Protein AF-A0A146LFE3-F1 (afdb_monomer)

Secondary structure (DSSP, 8-state):
-PPPPPGGGGTHHHHHHHTHHHHHHHHHHHHHHHHHHHHTTSS--THHHHHHHHHHHHHHHTTS---SSHHHHHSTT-EEEEEE---TTSS-EEEEEETTTEEEEEEESSSTTPPPP---EE-TTS-EE---HHHHHHHHHHHHHHHHS----HHHHHHHTSBTTB-S-S-TTSHHHHHHHHHHHHHHTSHHHHHHHHTTTSTTS--EEEEETTEEEEE-PBPTTHHHHHSTT--SHHHHHHHHHHHHHHHHHHHHHHHTT---S---GGG-EEETTEEE-

Nearest PDB structures (foldseek):
  4kqa-assembly2_B  TM=3.697E-01  e=9.939E-01  Caenorhabditis elegans
  4kqa-assembly4_D  TM=3.829E-01  e=1.186E+00  Caenorhabditis elegans
  4kqb-assembly1_A  TM=3.673E-01  e=1.416E+00  Caenorhabditis elegans
  4kqa-assembly3_C  TM=3.672E-01  e=2.553E+00  Caenorhabditis elegans
  8qmp-assembly1_A  TM=2.393E-01  e=1.335E+00  Arabidopsis thaliana

Radius of gyration: 25.11 Å; Cα contacts (8 Å, |Δi|>4): 352; chains: 1; bounding box: 80×62×58 Å

Structure (mmCIF, N/CA/C/O backbone):
data_AF-A0A146LFE3-F1
#
_entry.id   AF-A0A146LFE3-F1
#
loop_
_atom_site.group_PDB
_atom_site.id
_atom_site.type_symbol
_atom_site.label_atom_id
_atom_site.label_alt_id
_atom_site.label_comp_id
_atom_site.label_asym_id
_atom_site.label_entity_id
_atom_site.label_seq_id
_atom_site.pdbx_PDB_ins_code
_atom_site.Cartn_x
_atom_site.Cartn_y
_atom_site.Cartn_z
_atom_site.occupancy
_atom_site.B_iso_or_equiv
_atom_site.auth_seq_id
_atom_site.auth_comp_id
_atom_site.auth_asym_id
_atom_site.auth_atom_id
_atom_site.pdbx_PDB_model_num
ATOM 1 N N . MET A 1 1 ? 56.159 21.567 -12.841 1.00 35.34 1 MET A N 1
ATOM 2 C CA . MET A 1 1 ? 55.973 22.723 -13.745 1.00 35.34 1 MET A CA 1
ATOM 3 C C . MET A 1 1 ? 54.529 22.671 -14.226 1.00 35.34 1 MET A C 1
ATOM 5 O O . MET A 1 1 ? 54.116 21.641 -14.738 1.00 35.34 1 MET A O 1
ATOM 9 N N . LEU A 1 2 ? 53.740 23.682 -13.866 1.00 39.25 2 LEU A N 1
ATOM 10 C CA . LEU A 1 2 ? 52.272 23.676 -13.858 1.00 39.25 2 LEU A CA 1
ATOM 11 C C . LEU A 1 2 ? 51.670 23.643 -15.272 1.00 39.25 2 LEU A C 1
ATOM 13 O O . LEU A 1 2 ? 52.013 24.472 -16.112 1.00 39.25 2 LEU A O 1
ATOM 17 N N . LEU A 1 3 ? 50.750 22.703 -15.499 1.00 43.59 3 LEU A N 1
ATOM 18 C CA . LEU A 1 3 ? 49.914 22.609 -16.696 1.00 43.59 3 LEU A CA 1
ATOM 19 C C . LEU A 1 3 ? 48.982 23.827 -16.781 1.00 43.59 3 LEU A C 1
ATOM 21 O O . LEU A 1 3 ? 48.246 24.140 -15.845 1.00 43.59 3 LEU A O 1
ATOM 25 N N . GLY A 1 4 ? 49.072 24.536 -17.906 1.00 46.44 4 GLY A N 1
ATOM 26 C CA . GLY A 1 4 ? 48.385 25.794 -18.166 1.00 46.44 4 GLY A CA 1
ATOM 27 C C . GLY A 1 4 ? 46.870 25.637 -18.276 1.00 46.44 4 GLY A C 1
ATOM 28 O O . GLY A 1 4 ? 46.359 24.841 -19.059 1.00 46.44 4 GLY A O 1
ATOM 29 N N . VAL A 1 5 ? 46.159 26.459 -17.510 1.00 56.88 5 VAL A N 1
ATOM 30 C CA . VAL A 1 5 ? 44.715 26.676 -17.629 1.00 56.88 5 VAL A CA 1
ATOM 31 C C . VAL A 1 5 ? 44.401 27.196 -19.043 1.00 56.88 5 VAL A C 1
ATOM 33 O O . VAL A 1 5 ? 45.049 28.151 -19.486 1.00 56.88 5 VAL A O 1
ATOM 36 N N . PRO A 1 6 ? 43.426 26.616 -19.769 1.00 52.62 6 PRO A N 1
ATOM 37 C CA . PRO A 1 6 ? 43.124 27.011 -21.139 1.00 52.62 6 PRO A CA 1
ATOM 38 C C . PRO A 1 6 ? 42.689 28.482 -21.216 1.00 52.62 6 PRO A C 1
ATOM 40 O O . PRO A 1 6 ? 41.851 28.960 -20.448 1.00 52.62 6 PRO A O 1
ATOM 43 N N . PHE A 1 7 ? 43.258 29.193 -22.194 1.00 51.06 7 PHE A N 1
ATOM 44 C CA . PHE A 1 7 ? 43.144 30.637 -22.462 1.00 51.06 7 PHE A CA 1
ATOM 45 C C . PHE A 1 7 ? 41.699 31.188 -22.533 1.00 51.06 7 PHE A C 1
ATOM 47 O O . PHE A 1 7 ? 41.485 32.395 -22.421 1.00 51.06 7 PHE A O 1
ATOM 54 N N . ILE A 1 8 ? 40.703 30.313 -22.688 1.00 52.94 8 ILE A N 1
ATOM 55 C CA . ILE A 1 8 ? 39.271 30.635 -22.773 1.00 52.94 8 ILE A CA 1
ATOM 56 C C . ILE A 1 8 ? 38.722 31.143 -21.426 1.00 52.94 8 ILE A C 1
ATOM 58 O O . ILE A 1 8 ? 37.902 32.061 -21.400 1.00 52.94 8 ILE A O 1
ATOM 62 N N . LEU A 1 9 ? 39.242 30.649 -20.297 1.00 51.31 9 LEU A N 1
ATOM 63 C CA . LEU A 1 9 ? 38.789 31.045 -18.954 1.00 51.31 9 LEU A CA 1
ATOM 64 C C . LEU A 1 9 ? 39.179 32.484 -18.571 1.00 51.31 9 LEU A C 1
ATOM 66 O O . LEU A 1 9 ? 38.542 33.087 -17.711 1.00 51.31 9 LEU A O 1
ATOM 70 N N . ARG A 1 10 ? 40.183 33.078 -19.232 1.00 52.34 10 ARG A N 1
ATOM 71 C CA . ARG A 1 10 ? 40.649 34.447 -18.934 1.00 52.34 10 ARG A CA 1
ATOM 72 C C . ARG A 1 10 ? 39.803 35.562 -19.563 1.00 52.34 10 ARG A C 1
ATOM 74 O O . ARG A 1 10 ? 39.934 36.705 -19.138 1.00 52.34 10 ARG A O 1
ATOM 81 N N . ARG A 1 11 ? 38.947 35.276 -20.556 1.00 51.75 11 ARG A N 1
ATOM 82 C CA . ARG A 1 11 ? 38.137 36.298 -21.267 1.00 51.75 11 ARG A CA 1
ATOM 83 C C . ARG A 1 11 ? 36.675 36.395 -20.823 1.00 51.75 11 ARG A C 1
ATOM 85 O O . ARG A 1 11 ? 36.000 37.357 -21.185 1.00 51.75 11 ARG A O 1
ATOM 92 N N . LEU A 1 12 ? 36.200 35.459 -20.006 1.00 54.72 12 LEU A N 1
ATOM 93 C CA . LEU A 1 12 ? 34.843 35.477 -19.447 1.00 54.72 12 LEU A CA 1
ATOM 94 C C . LEU A 1 12 ? 34.514 36.732 -18.601 1.00 54.72 12 LEU A C 1
ATOM 96 O O . LEU A 1 12 ? 33.400 37.240 -18.744 1.00 54.72 12 LEU A O 1
ATOM 100 N N . PRO A 1 13 ? 35.440 37.316 -17.804 1.00 56.78 13 PRO A N 1
ATOM 101 C CA . PRO A 1 13 ? 35.108 38.473 -16.963 1.00 56.78 13 PRO A CA 1
ATOM 102 C C . PRO A 1 13 ? 34.772 39.745 -17.761 1.00 56.78 13 PRO A C 1
ATOM 104 O O . PRO A 1 13 ? 33.915 40.525 -17.355 1.00 56.78 13 PRO A O 1
ATOM 107 N N . GLY A 1 14 ? 35.416 39.953 -18.917 1.00 52.41 14 GLY A N 1
ATOM 108 C CA . GLY A 1 14 ? 35.247 41.168 -19.727 1.00 52.41 14 GLY A CA 1
ATOM 109 C C . GLY A 1 14 ? 33.971 41.185 -20.577 1.00 52.41 14 GLY A C 1
ATOM 110 O O . GLY A 1 14 ? 33.373 42.242 -20.774 1.00 52.41 14 GLY A O 1
ATOM 111 N N . LEU A 1 15 ? 33.513 40.017 -21.045 1.00 53.94 15 LEU A N 1
ATOM 112 C CA . LEU A 1 15 ? 32.268 39.888 -21.815 1.00 53.94 15 LEU A CA 1
ATOM 113 C C . LEU A 1 15 ? 31.028 39.994 -20.905 1.00 53.94 15 LEU A C 1
ATOM 115 O O . LEU A 1 15 ? 30.043 40.640 -21.266 1.00 53.94 15 LEU A O 1
ATOM 119 N N . ALA A 1 16 ? 31.114 39.428 -19.694 1.00 52.56 16 ALA A N 1
ATOM 120 C CA . ALA A 1 16 ? 30.068 39.503 -18.673 1.00 52.56 16 ALA A CA 1
ATOM 121 C C . ALA A 1 16 ? 29.824 40.935 -18.158 1.00 52.56 16 ALA A C 1
ATOM 123 O O . ALA A 1 16 ? 28.707 41.262 -17.767 1.00 52.56 16 ALA A O 1
ATOM 124 N N . TYR A 1 17 ? 30.835 41.810 -18.198 1.00 58.28 17 TYR A N 1
ATOM 125 C CA . TYR A 1 17 ? 30.702 43.212 -17.789 1.00 58.28 17 TYR A CA 1
ATOM 126 C C . TYR A 1 17 ? 29.984 44.077 -18.844 1.00 58.28 17 TYR A C 1
ATOM 128 O O . TYR A 1 17 ? 29.186 44.941 -18.490 1.00 58.28 17 TYR A O 1
ATOM 136 N N . ARG A 1 18 ? 30.205 43.816 -20.143 1.00 61.00 18 ARG A N 1
ATOM 137 C CA . ARG A 1 18 ? 29.603 44.587 -21.253 1.00 61.00 18 ARG A CA 1
ATOM 138 C C . ARG A 1 18 ? 28.166 44.168 -21.584 1.00 61.00 18 ARG A C 1
ATOM 140 O O . ARG A 1 18 ? 27.359 45.015 -21.945 1.00 61.00 18 ARG A O 1
ATOM 147 N N . HIS A 1 19 ? 27.836 42.887 -21.422 1.00 65.62 19 HIS A N 1
ATOM 148 C CA . HIS A 1 19 ? 26.491 42.333 -21.635 1.00 65.62 19 HIS A CA 1
ATOM 149 C C . HIS A 1 19 ? 25.858 41.845 -20.324 1.00 65.62 19 HIS A C 1
ATOM 151 O O . HIS A 1 19 ? 25.138 40.848 -20.300 1.00 65.62 19 HIS A O 1
ATOM 157 N N . ARG A 1 20 ? 26.128 42.546 -19.215 1.00 74.00 20 ARG A N 1
ATOM 158 C CA . ARG A 1 20 ? 25.687 42.175 -17.860 1.00 74.00 20 ARG A CA 1
ATOM 159 C C . ARG A 1 20 ? 24.182 41.915 -17.770 1.00 74.00 20 ARG A C 1
ATOM 161 O O . ARG A 1 20 ? 23.763 40.974 -17.106 1.00 74.00 20 ARG A O 1
ATOM 168 N N . THR A 1 21 ? 23.380 42.714 -18.468 1.00 74.25 21 THR A N 1
ATOM 169 C CA . THR A 1 21 ? 21.922 42.549 -18.541 1.00 74.25 21 THR A CA 1
ATOM 170 C C . THR A 1 21 ? 21.518 41.312 -19.343 1.00 74.25 21 THR A C 1
ATOM 172 O O . THR A 1 21 ? 20.658 40.564 -18.894 1.00 74.25 21 THR A O 1
ATOM 175 N N . SER A 1 22 ? 22.164 41.037 -20.480 1.00 80.00 22 SER A N 1
ATOM 176 C CA . SER A 1 22 ? 21.883 39.852 -21.305 1.00 80.00 22 SER A CA 1
ATOM 177 C C . SER A 1 22 ? 22.301 38.547 -20.622 1.00 80.00 22 SER A C 1
ATOM 179 O O . SER A 1 22 ? 21.576 37.560 -20.701 1.00 80.00 22 SER A O 1
ATOM 181 N N . VAL A 1 23 ? 23.435 38.538 -19.912 1.00 84.81 23 VAL A N 1
ATOM 182 C CA . VAL A 1 23 ? 23.881 37.374 -19.127 1.00 84.81 23 VAL A CA 1
ATOM 183 C C . VAL A 1 23 ? 22.940 37.128 -17.946 1.00 84.81 23 VAL A C 1
ATOM 185 O O . VAL A 1 23 ? 22.547 35.987 -17.714 1.00 84.81 23 VAL A O 1
ATOM 188 N N . ALA A 1 24 ? 22.514 38.186 -17.246 1.00 86.69 24 ALA A N 1
ATOM 189 C CA . ALA A 1 24 ? 21.526 38.072 -16.174 1.00 86.69 24 ALA A CA 1
ATOM 190 C C . ALA A 1 24 ? 20.167 37.564 -16.691 1.00 86.69 24 ALA A C 1
ATOM 192 O O . ALA A 1 24 ? 19.574 36.688 -16.069 1.00 86.69 24 ALA A O 1
ATOM 193 N N . ALA A 1 25 ? 19.701 38.053 -17.845 1.00 88.81 25 ALA A N 1
ATOM 194 C CA . ALA A 1 25 ? 18.454 37.605 -18.464 1.00 88.81 25 ALA A CA 1
ATOM 195 C C . ALA A 1 25 ? 18.513 36.131 -18.901 1.00 88.81 25 ALA A C 1
ATOM 197 O O . ALA A 1 25 ? 17.591 35.376 -18.610 1.00 88.81 25 ALA A O 1
ATOM 198 N N . MET A 1 26 ? 19.610 35.695 -19.531 1.00 90.38 26 MET A N 1
ATOM 199 C CA . MET A 1 26 ? 19.829 34.284 -19.886 1.00 90.38 26 MET A CA 1
ATOM 200 C C . MET A 1 26 ? 19.850 33.382 -18.651 1.00 90.38 26 MET A C 1
ATOM 202 O O . MET A 1 26 ? 19.212 32.334 -18.645 1.00 90.38 26 MET A O 1
ATOM 206 N N . PHE A 1 27 ? 20.538 33.797 -17.586 1.00 90.81 27 PHE A N 1
ATOM 207 C CA . 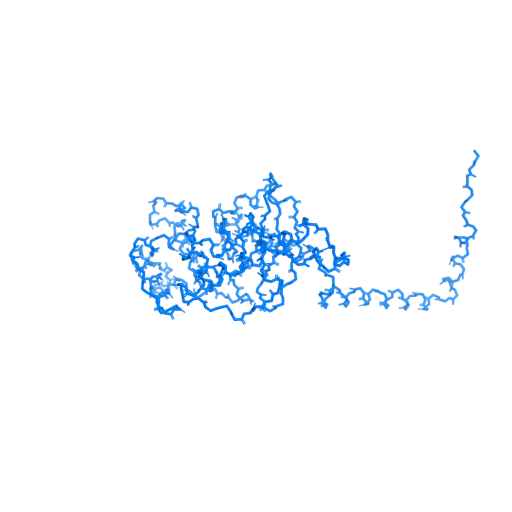PHE A 1 27 ? 20.559 33.049 -16.331 1.00 90.81 27 PHE A CA 1
ATOM 208 C C . PHE A 1 27 ? 19.161 32.945 -15.710 1.00 90.81 27 PHE A C 1
ATOM 210 O O . PHE A 1 27 ? 18.753 31.866 -15.286 1.00 90.81 27 PHE A O 1
ATOM 217 N N . PHE A 1 28 ? 18.393 34.038 -15.722 1.00 94.31 28 PHE A N 1
ATOM 218 C CA . PHE A 1 28 ? 17.018 34.044 -15.229 1.00 94.31 28 PHE A CA 1
ATOM 219 C C . PHE A 1 28 ? 16.106 33.136 -16.062 1.00 94.31 28 PHE A C 1
ATOM 221 O O . PHE A 1 28 ? 15.327 32.384 -15.491 1.00 94.31 28 PHE A O 1
ATOM 228 N N . LEU A 1 29 ? 16.238 33.136 -17.393 1.00 93.75 29 LEU A N 1
ATOM 229 C CA . LEU A 1 29 ? 15.491 32.238 -18.282 1.00 93.75 29 LEU A CA 1
ATOM 230 C C . LEU A 1 29 ? 15.844 30.764 -18.054 1.00 93.75 29 LEU A C 1
ATOM 232 O O . LEU A 1 29 ? 14.947 29.926 -18.055 1.00 93.75 29 LEU A O 1
ATOM 236 N N . ILE A 1 30 ? 17.119 30.444 -17.813 1.00 92.69 30 ILE A N 1
ATOM 237 C CA . ILE A 1 30 ? 17.545 29.082 -17.460 1.00 92.69 30 ILE A CA 1
ATOM 238 C C . ILE A 1 30 ? 16.930 28.668 -16.121 1.00 92.69 30 ILE A C 1
ATOM 240 O O . ILE A 1 30 ? 16.349 27.591 -16.036 1.00 92.69 30 ILE A O 1
ATOM 244 N N . LEU A 1 31 ? 16.995 29.522 -15.093 1.00 92.88 31 LEU A N 1
ATOM 245 C CA . LEU A 1 31 ? 16.362 29.243 -13.801 1.00 92.88 31 LEU A CA 1
ATOM 246 C C . LEU A 1 31 ? 14.848 29.073 -13.927 1.00 92.88 31 LEU A C 1
ATOM 248 O O . LEU A 1 31 ? 14.289 28.172 -13.312 1.00 92.88 31 LEU A O 1
ATOM 252 N N . LEU A 1 32 ? 14.191 29.899 -14.743 1.00 92.44 32 LEU A N 1
ATOM 253 C CA . LEU A 1 32 ? 12.755 29.813 -14.987 1.00 92.44 32 LEU A CA 1
ATOM 254 C C . LEU A 1 32 ? 12.396 28.534 -15.755 1.00 92.44 32 LEU A C 1
ATOM 256 O O . LEU A 1 32 ? 11.396 27.900 -15.439 1.00 92.44 32 LEU A O 1
ATOM 260 N N . GLY A 1 33 ? 13.233 28.120 -16.708 1.00 89.12 33 GLY A N 1
ATOM 261 C CA . GLY A 1 33 ? 13.100 26.856 -17.431 1.00 89.12 33 GLY A CA 1
ATOM 262 C C . GLY A 1 33 ? 13.300 25.639 -16.528 1.00 89.12 33 GLY A C 1
ATOM 263 O O . GLY A 1 33 ? 12.501 24.711 -16.582 1.00 89.12 33 GLY A O 1
ATOM 264 N N . VAL A 1 34 ? 14.307 25.659 -15.648 1.00 86.12 34 VAL A N 1
ATOM 265 C CA . VAL A 1 34 ? 14.533 24.608 -14.639 1.00 86.12 34 VAL A CA 1
ATOM 266 C C . VAL A 1 34 ? 13.376 24.563 -13.645 1.00 86.12 34 VAL A C 1
ATOM 268 O O . VAL A 1 34 ? 12.840 23.490 -13.388 1.00 86.12 34 VAL A O 1
ATOM 271 N N . TYR A 1 35 ? 12.941 25.716 -13.132 1.00 86.62 35 TYR A N 1
ATOM 272 C CA . TYR A 1 35 ? 11.782 25.814 -12.247 1.00 86.62 35 TYR A CA 1
ATOM 273 C C . TYR A 1 35 ? 10.530 25.256 -12.919 1.00 86.62 35 TYR A C 1
ATOM 275 O O . TYR A 1 35 ? 9.856 24.407 -12.342 1.00 86.62 35 TYR A O 1
ATOM 283 N N . PHE A 1 36 ? 10.253 25.668 -14.160 1.00 83.94 36 PHE A N 1
ATOM 284 C CA . PHE A 1 36 ? 9.119 25.155 -14.912 1.00 83.94 36 PHE A CA 1
ATOM 285 C C . PHE A 1 36 ? 9.244 23.649 -15.114 1.00 83.94 36 PHE A C 1
ATOM 287 O O . PHE A 1 36 ? 8.279 22.949 -14.851 1.00 83.94 36 PHE A O 1
ATOM 294 N N . ALA A 1 37 ? 10.411 23.122 -15.490 1.00 78.00 37 ALA A N 1
ATOM 295 C CA . ALA A 1 37 ? 10.624 21.687 -15.687 1.00 78.00 37 ALA A CA 1
ATOM 296 C C . ALA A 1 37 ? 10.463 20.859 -14.394 1.00 78.00 37 ALA A C 1
ATOM 298 O O . ALA A 1 37 ? 9.970 19.732 -14.446 1.00 78.00 37 ALA A O 1
ATOM 299 N N . VAL A 1 38 ? 10.827 21.410 -13.233 1.00 74.75 38 VAL A N 1
ATOM 300 C CA . VAL A 1 38 ? 10.591 20.775 -11.924 1.00 74.75 38 VAL A CA 1
ATOM 301 C C . VAL A 1 38 ? 9.106 20.833 -11.552 1.00 74.75 38 VAL A C 1
ATOM 303 O O . VAL A 1 38 ? 8.521 19.808 -11.221 1.00 74.75 38 VAL A O 1
ATOM 306 N N . VAL A 1 39 ? 8.464 22.001 -11.660 1.00 72.06 39 VAL A N 1
ATOM 307 C CA . VAL A 1 39 ? 7.051 22.198 -11.271 1.00 72.06 39 VAL A CA 1
ATOM 308 C C . VAL A 1 39 ? 6.078 21.484 -12.206 1.00 72.06 39 VAL A C 1
ATOM 310 O O . VAL A 1 39 ? 5.060 20.966 -11.762 1.00 72.06 39 VAL A O 1
ATOM 313 N N . SER A 1 40 ? 6.387 21.422 -13.499 1.00 66.56 40 SER A N 1
ATOM 314 C CA . SER A 1 40 ? 5.594 20.672 -14.482 1.00 66.56 40 SER A CA 1
ATOM 315 C C . SER A 1 40 ? 5.816 19.157 -14.405 1.00 66.56 40 SER A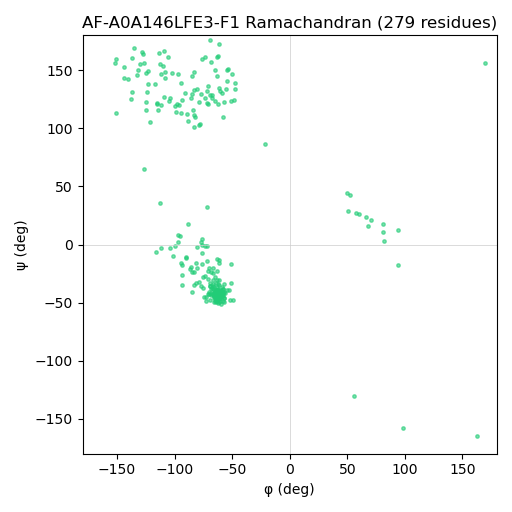 C 1
ATOM 317 O O . SER A 1 40 ? 5.187 18.415 -15.157 1.00 66.56 40 SER A O 1
ATOM 319 N N . GLY A 1 41 ? 6.683 18.682 -13.500 1.00 61.31 41 GLY A N 1
ATOM 320 C CA . GLY A 1 41 ? 6.919 17.257 -13.279 1.00 61.31 41 GLY A CA 1
ATOM 321 C C . GLY A 1 41 ? 7.673 16.565 -14.418 1.00 61.31 41 GLY A C 1
ATOM 322 O O . GLY A 1 41 ? 7.579 15.343 -14.550 1.00 61.31 41 GLY A O 1
ATOM 323 N N . TYR A 1 42 ? 8.411 17.315 -15.250 1.00 65.00 42 TYR A N 1
ATOM 324 C CA . TYR A 1 42 ? 9.332 16.726 -16.232 1.00 65.00 42 TYR A CA 1
ATOM 325 C C . TYR A 1 42 ? 10.530 16.067 -15.542 1.00 65.00 42 TYR A C 1
ATOM 327 O O . TYR A 1 42 ? 10.985 15.016 -15.988 1.00 65.00 42 TYR A O 1
ATOM 335 N N . PHE A 1 43 ? 11.014 16.645 -14.438 1.00 66.94 43 PHE A N 1
ATOM 336 C CA . PHE A 1 43 ? 12.030 16.023 -13.589 1.00 66.94 43 PHE A CA 1
ATOM 337 C C . PHE A 1 43 ? 11.382 15.359 -12.370 1.00 66.94 43 PHE A C 1
ATOM 339 O O . PHE A 1 43 ? 10.848 16.037 -11.495 1.00 66.94 43 PHE A O 1
ATOM 346 N N . CYS A 1 44 ? 11.462 14.027 -12.294 1.00 70.38 44 CYS A N 1
ATOM 347 C CA . CYS A 1 44 ? 11.084 13.269 -11.099 1.00 70.38 44 CYS A CA 1
ATOM 348 C C . CYS A 1 44 ? 12.225 13.399 -10.080 1.00 70.38 44 CYS A C 1
ATOM 350 O O . CYS A 1 44 ? 13.283 12.796 -10.254 1.00 70.38 44 CYS A O 1
ATOM 352 N N . THR A 1 45 ? 12.048 14.227 -9.051 1.00 74.62 45 THR A N 1
ATOM 353 C CA . THR A 1 45 ? 13.053 14.398 -7.988 1.00 74.62 45 THR A CA 1
ATOM 354 C C . THR A 1 45 ? 12.634 13.627 -6.742 1.00 74.62 45 THR A C 1
ATOM 356 O O . THR A 1 45 ? 11.447 13.512 -6.447 1.00 74.62 45 THR A O 1
ATOM 359 N N . SER A 1 46 ? 13.596 13.118 -5.973 1.00 79.81 46 SER A N 1
ATOM 360 C CA . SER A 1 46 ? 13.318 12.424 -4.707 1.00 79.81 46 SER A CA 1
ATOM 361 C C . SER A 1 46 ? 12.869 13.363 -3.575 1.00 79.81 46 SER A C 1
ATOM 363 O O . SER A 1 46 ? 12.535 12.897 -2.489 1.00 79.81 46 SER A O 1
ATOM 365 N N . LEU A 1 47 ? 12.796 14.679 -3.815 1.00 81.88 47 LEU A N 1
ATOM 366 C CA . LEU A 1 47 ? 12.433 15.676 -2.805 1.00 81.88 47 LEU A CA 1
ATOM 367 C C . LEU A 1 47 ? 10.991 15.517 -2.298 1.00 81.88 47 LEU A C 1
ATOM 369 O O . LEU A 1 47 ? 10.745 15.591 -1.096 1.00 81.88 47 LEU A O 1
ATOM 373 N N . GLU A 1 48 ? 10.037 15.291 -3.201 1.00 82.75 48 GLU A N 1
ATOM 374 C CA . GLU A 1 48 ? 8.635 15.062 -2.838 1.00 82.75 48 GLU A CA 1
ATOM 375 C C . GLU A 1 48 ? 8.462 13.773 -2.007 1.00 82.75 48 GLU A C 1
ATOM 377 O O . GLU A 1 48 ? 7.904 13.867 -0.908 1.00 82.75 48 GLU A O 1
ATOM 382 N N . PRO A 1 49 ? 9.012 12.609 -2.423 1.00 88.94 49 PRO A N 1
ATOM 383 C CA . PRO A 1 49 ? 9.071 11.410 -1.584 1.00 88.94 49 PRO A CA 1
ATOM 384 C C . PRO A 1 49 ? 9.625 11.663 -0.175 1.00 88.94 49 PRO A C 1
ATOM 386 O O . PRO A 1 49 ? 9.000 11.271 0.813 1.00 88.94 49 PRO A O 1
ATOM 389 N N . TRP A 1 50 ? 10.751 12.380 -0.059 1.00 90.38 50 TRP A N 1
ATOM 390 C CA . TRP A 1 50 ? 11.341 12.718 1.240 1.00 90.38 50 TRP A CA 1
ATOM 391 C C . TRP A 1 50 ? 10.419 13.586 2.098 1.00 90.38 50 TRP A C 1
ATOM 393 O O . TRP A 1 50 ? 10.329 13.366 3.304 1.00 90.38 50 TRP A O 1
ATOM 403 N N . ASN A 1 51 ? 9.698 14.543 1.513 1.00 89.62 51 ASN A N 1
ATOM 404 C CA . ASN A 1 51 ? 8.738 15.363 2.256 1.00 89.62 51 ASN A CA 1
ATOM 405 C C . ASN A 1 51 ? 7.585 14.525 2.826 1.00 89.62 51 ASN A C 1
ATOM 407 O O . ASN A 1 51 ? 7.218 14.703 3.991 1.00 89.62 51 ASN A O 1
ATOM 411 N N . HIS A 1 52 ? 7.042 13.595 2.035 1.00 90.31 52 HIS A N 1
ATOM 412 C CA . HIS A 1 52 ? 5.998 12.676 2.491 1.00 90.31 52 HIS A CA 1
ATOM 413 C C . HIS A 1 52 ? 6.496 11.764 3.619 1.00 90.31 52 HIS A C 1
ATOM 415 O O . HIS A 1 52 ? 5.831 11.662 4.653 1.00 90.31 52 HIS A O 1
ATOM 421 N N . LEU A 1 53 ? 7.686 11.175 3.463 1.00 92.69 53 LEU A N 1
ATOM 422 C CA . LEU A 1 53 ? 8.295 10.315 4.477 1.00 92.69 53 LEU A CA 1
ATOM 423 C C . LEU A 1 53 ? 8.614 11.084 5.770 1.00 92.69 53 LEU A C 1
ATOM 425 O O . LEU A 1 53 ? 8.263 10.639 6.859 1.00 92.69 53 LEU A O 1
ATOM 429 N N . ASN A 1 54 ? 9.212 12.274 5.671 1.00 93.62 54 ASN A N 1
ATOM 430 C CA . ASN A 1 54 ? 9.555 13.098 6.833 1.00 93.62 54 ASN A CA 1
ATOM 431 C C . ASN A 1 54 ? 8.317 13.541 7.617 1.00 93.62 54 ASN A C 1
ATOM 433 O O . ASN A 1 54 ? 8.340 13.548 8.852 1.00 93.62 54 ASN A O 1
ATOM 437 N N . LYS A 1 55 ? 7.233 13.892 6.914 1.00 93.06 55 LYS A N 1
ATOM 438 C CA . LYS A 1 55 ? 5.949 14.211 7.543 1.00 93.06 55 LYS A CA 1
ATOM 439 C C . LYS A 1 55 ? 5.394 12.996 8.285 1.00 93.06 55 LYS A C 1
ATOM 441 O O . LYS A 1 55 ? 5.107 13.114 9.473 1.00 93.06 55 LYS A O 1
ATOM 446 N N . LEU A 1 56 ? 5.336 11.840 7.626 1.00 93.12 56 LEU A N 1
ATOM 447 C CA . LEU A 1 56 ? 4.868 10.593 8.231 1.00 93.12 56 LEU A CA 1
ATOM 448 C C . LEU A 1 56 ? 5.680 10.221 9.481 1.00 93.12 56 LEU A C 1
ATOM 450 O O . LEU A 1 56 ? 5.124 9.930 10.534 1.00 93.12 56 LEU A O 1
ATOM 454 N N . CYS A 1 57 ? 7.007 10.309 9.409 1.00 95.19 57 CYS A N 1
ATOM 455 C CA . CYS A 1 57 ? 7.869 10.012 10.548 1.00 95.19 57 CYS A CA 1
ATOM 456 C C . CYS A 1 57 ? 7.795 11.064 11.660 1.00 95.19 57 CYS A C 1
ATOM 458 O O . CYS A 1 57 ? 8.125 10.776 12.810 1.00 95.19 57 CYS A O 1
ATOM 460 N N . SER A 1 58 ? 7.388 12.296 11.354 1.00 95.81 58 SER A N 1
ATOM 461 C CA . SER A 1 58 ? 7.054 13.300 12.369 1.00 95.81 58 SER A CA 1
ATOM 462 C C . SER A 1 58 ? 5.764 12.924 13.105 1.00 95.81 58 SER A C 1
ATOM 464 O O . SER A 1 58 ? 5.762 12.898 14.334 1.00 95.81 58 SER A O 1
ATOM 466 N N . GLU A 1 59 ? 4.711 12.553 12.370 1.00 92.88 59 GLU A N 1
ATOM 467 C CA . GLU A 1 59 ? 3.424 12.092 12.918 1.00 92.88 59 GLU A CA 1
ATOM 468 C C . GLU A 1 59 ? 3.610 10.829 13.782 1.00 92.88 59 GLU A C 1
ATOM 470 O O . GLU A 1 59 ? 3.141 10.776 14.922 1.00 92.88 59 GLU A O 1
ATOM 475 N N . PHE A 1 60 ? 4.403 9.857 13.319 1.00 93.62 60 PHE A N 1
ATOM 476 C CA . PHE A 1 60 ? 4.718 8.643 14.080 1.00 93.62 60 PHE A CA 1
ATOM 477 C C . PHE A 1 60 ? 5.455 8.950 15.390 1.00 93.62 60 PHE A C 1
ATOM 479 O O . PHE A 1 60 ? 5.067 8.468 16.455 1.00 93.62 60 PHE A O 1
ATOM 486 N N . ARG A 1 61 ? 6.477 9.819 15.356 1.00 94.81 61 ARG A N 1
ATOM 487 C CA . ARG A 1 61 ? 7.224 10.219 16.565 1.00 94.81 61 ARG A CA 1
ATOM 488 C C . ARG A 1 61 ? 6.355 10.955 17.585 1.00 94.81 61 ARG A C 1
ATOM 490 O O . ARG A 1 61 ? 6.589 10.827 18.784 1.00 94.81 61 ARG A O 1
ATOM 497 N N . LYS A 1 62 ? 5.342 11.689 17.121 1.00 94.44 62 LYS A N 1
ATOM 498 C CA . LYS A 1 62 ? 4.339 12.348 17.971 1.00 94.44 62 LYS A CA 1
ATOM 499 C C . LYS A 1 62 ? 3.230 11.408 18.454 1.00 94.44 62 LYS A C 1
ATOM 501 O O . LYS A 1 62 ? 2.380 11.847 19.220 1.00 94.44 62 LYS A O 1
ATOM 506 N N . ARG A 1 63 ? 3.242 10.132 18.042 1.00 90.00 63 ARG A N 1
ATOM 507 C CA . ARG A 1 63 ? 2.168 9.148 18.274 1.00 90.00 63 ARG A CA 1
ATOM 508 C C . ARG A 1 63 ? 0.825 9.567 17.668 1.00 90.00 63 ARG A C 1
ATOM 510 O O . ARG A 1 63 ? -0.232 9.159 18.136 1.00 90.00 63 ARG A O 1
ATOM 517 N N . GLU A 1 64 ? 0.874 10.379 16.617 1.00 88.25 64 GLU A N 1
ATOM 518 C CA . GLU A 1 64 ? -0.300 10.802 15.855 1.00 88.25 64 GLU A CA 1
ATOM 519 C C . GLU A 1 64 ? -0.667 9.781 14.778 1.00 88.25 64 GLU A C 1
ATOM 521 O O . GLU A 1 64 ? -1.831 9.716 14.406 1.00 88.25 64 GLU A O 1
ATOM 526 N N . SER A 1 65 ? 0.282 8.961 14.321 1.00 89.00 65 SER A N 1
ATOM 527 C CA . SER A 1 65 ? 0.075 7.859 13.376 1.00 89.00 65 SER A CA 1
ATOM 528 C C . SER A 1 65 ? 0.756 6.589 13.880 1.00 89.00 65 SER A C 1
ATOM 530 O O . SER A 1 65 ? 1.795 6.666 14.538 1.00 89.00 65 SER A O 1
ATOM 532 N N . ILE A 1 66 ? 0.216 5.420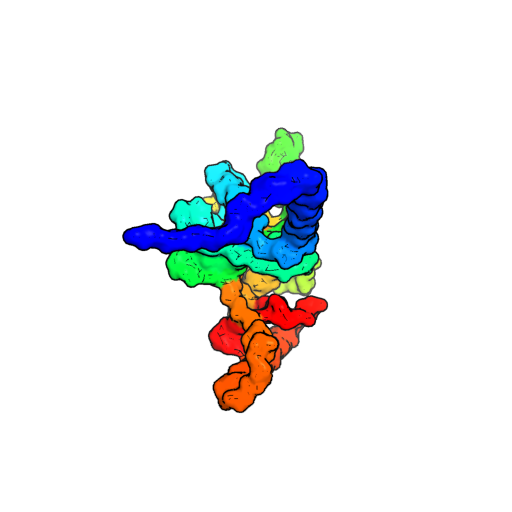 13.538 1.00 92.88 66 ILE A N 1
ATOM 533 C CA . ILE A 1 66 ? 0.823 4.121 13.856 1.00 92.88 66 ILE A CA 1
ATOM 534 C C . ILE A 1 66 ? 0.770 3.183 12.644 1.00 92.88 66 ILE A C 1
ATOM 536 O O . ILE A 1 66 ? 0.110 3.482 11.650 1.00 92.88 66 ILE A O 1
ATOM 540 N N . GLY A 1 67 ? 1.484 2.064 12.724 1.00 94.00 67 GLY A N 1
ATOM 541 C CA . GLY A 1 67 ? 1.545 1.052 11.675 1.00 94.00 67 GLY A CA 1
ATOM 542 C C . GLY A 1 67 ? 2.627 0.021 11.956 1.00 94.00 67 GLY A C 1
ATOM 543 O O . GLY A 1 67 ? 3.591 0.301 12.674 1.00 94.00 67 GLY A O 1
ATOM 544 N N . ASP A 1 68 ? 2.462 -1.162 11.384 1.00 94.06 68 ASP A N 1
ATOM 545 C CA . ASP A 1 68 ? 3.376 -2.300 11.502 1.00 94.06 68 ASP A CA 1
ATOM 546 C C . ASP A 1 68 ? 4.738 -2.055 10.828 1.00 94.06 68 ASP A C 1
ATOM 548 O O . ASP A 1 68 ? 5.746 -2.603 11.274 1.00 94.06 68 ASP A O 1
ATOM 552 N N . LEU A 1 69 ? 4.807 -1.162 9.833 1.00 94.31 69 LEU A N 1
ATOM 553 C CA . LEU A 1 69 ? 6.055 -0.806 9.145 1.00 94.31 69 LEU A CA 1
ATOM 554 C C . LEU A 1 69 ? 6.635 0.556 9.567 1.00 94.31 69 LEU A C 1
ATOM 556 O O . LEU A 1 69 ? 7.731 0.922 9.138 1.00 94.31 69 LEU A O 1
ATOM 560 N N . CYS A 1 70 ? 5.959 1.314 10.441 1.00 94.75 70 CYS A N 1
ATOM 561 C CA . CYS A 1 70 ? 6.436 2.640 10.857 1.00 94.75 70 CYS A CA 1
ATOM 562 C C . CYS A 1 70 ? 7.846 2.605 11.461 1.00 94.75 70 CYS A C 1
ATOM 564 O O . CYS A 1 70 ? 8.672 3.466 11.157 1.00 94.75 70 CYS A O 1
ATOM 566 N N . GLN A 1 71 ? 8.145 1.599 12.289 1.00 93.75 71 GLN A N 1
ATOM 567 C CA . GLN A 1 71 ? 9.455 1.472 12.927 1.00 93.75 71 GLN A CA 1
ATOM 568 C C . GLN A 1 71 ? 10.571 1.223 11.901 1.00 93.75 71 GLN A C 1
ATOM 570 O O . GLN A 1 71 ? 11.649 1.809 12.012 1.00 93.75 71 GLN A O 1
ATOM 575 N N . ALA A 1 72 ? 10.316 0.391 10.888 1.00 93.31 72 ALA A N 1
ATOM 576 C CA . ALA A 1 72 ? 11.287 0.101 9.836 1.00 93.31 72 ALA A CA 1
ATOM 577 C C . ALA A 1 72 ? 11.593 1.349 8.992 1.00 93.31 72 ALA A C 1
ATOM 579 O O . ALA A 1 72 ? 12.751 1.613 8.694 1.00 93.31 72 ALA A O 1
ATOM 580 N N . LEU A 1 73 ? 10.578 2.160 8.682 1.00 94.50 73 LEU A N 1
ATOM 581 C CA . LEU A 1 73 ? 10.727 3.377 7.874 1.00 94.50 73 LEU A CA 1
ATOM 582 C C . LEU A 1 73 ? 11.389 4.532 8.622 1.00 94.50 73 LEU A C 1
ATOM 584 O O . LEU A 1 73 ? 12.219 5.245 8.067 1.00 94.50 73 LEU A O 1
ATOM 588 N N . CYS A 1 74 ? 10.958 4.759 9.862 1.00 95.62 74 CYS A N 1
ATOM 589 C CA . CYS A 1 74 ? 11.252 5.987 10.597 1.00 95.62 74 CYS A CA 1
ATOM 590 C C . CYS A 1 74 ? 12.394 5.851 11.601 1.00 95.62 74 CYS A C 1
ATOM 592 O O . CYS A 1 74 ? 12.733 6.828 12.276 1.00 95.62 74 CYS A O 1
ATOM 594 N N . SER A 1 75 ? 12.977 4.657 11.718 1.00 94.12 75 SER A N 1
ATOM 595 C CA . SER A 1 75 ? 14.226 4.466 12.447 1.00 94.12 75 SER A CA 1
ATOM 596 C C . SER A 1 75 ? 15.389 5.141 11.718 1.00 94.12 75 SER A C 1
ATOM 598 O O . SER A 1 75 ? 15.337 5.418 10.518 1.00 94.12 75 SER A O 1
ATOM 600 N N . GLU A 1 76 ? 16.448 5.449 12.460 1.00 89.56 76 GLU A N 1
ATOM 601 C CA . GLU A 1 76 ? 17.632 6.083 11.889 1.00 89.56 76 GLU A CA 1
ATOM 602 C C . GLU A 1 76 ? 18.278 5.171 10.833 1.00 89.56 76 GLU A C 1
ATOM 604 O O . GLU A 1 76 ? 18.643 4.026 11.113 1.00 89.56 76 GLU A O 1
ATOM 609 N N . GLY A 1 77 ? 18.380 5.676 9.600 1.00 87.62 77 GLY A N 1
ATOM 610 C CA . GLY A 1 77 ? 18.847 4.893 8.454 1.00 87.62 77 GLY A CA 1
ATOM 611 C C . GLY A 1 77 ? 17.905 3.751 8.054 1.00 87.62 77 GLY A C 1
ATOM 612 O O . GLY A 1 77 ? 18.369 2.767 7.488 1.00 87.62 77 GLY A O 1
ATOM 613 N N . GLY A 1 78 ? 16.612 3.841 8.383 1.00 91.06 78 GLY A N 1
ATOM 614 C CA . GLY A 1 78 ? 15.605 2.840 8.015 1.00 91.06 78 GLY A CA 1
ATOM 615 C C . GLY A 1 78 ? 15.333 2.760 6.509 1.00 91.06 78 GLY A C 1
ATOM 616 O O . GLY A 1 78 ? 15.049 1.685 5.984 1.00 91.06 78 GLY A O 1
ATOM 617 N N . VAL A 1 79 ? 15.481 3.887 5.808 1.00 94.00 79 VAL A N 1
ATOM 618 C CA . VAL A 1 79 ? 15.373 4.002 4.348 1.00 94.00 79 VAL A CA 1
ATOM 619 C C . VAL A 1 79 ? 16.731 4.412 3.781 1.00 94.00 79 VAL A C 1
ATOM 621 O O . VAL A 1 79 ? 17.261 5.462 4.146 1.00 94.00 79 VAL A O 1
ATOM 624 N N . GLU A 1 80 ? 17.284 3.576 2.905 1.00 92.56 80 GLU A N 1
ATOM 625 C CA . GLU A 1 80 ? 18.588 3.765 2.258 1.00 92.56 80 GLU A CA 1
ATOM 626 C C . GLU A 1 80 ? 18.476 4.644 1.005 1.00 92.56 80 GLU A C 1
ATOM 628 O O . GLU A 1 80 ? 19.311 5.522 0.792 1.00 92.56 80 GLU A O 1
ATOM 633 N N . ASP A 1 81 ? 17.423 4.444 0.206 1.00 91.56 81 ASP A N 1
ATOM 634 C CA . ASP A 1 81 ? 17.163 5.213 -1.014 1.00 91.56 81 ASP A CA 1
ATOM 635 C C . ASP A 1 81 ? 15.664 5.470 -1.238 1.00 91.56 81 ASP A C 1
ATOM 637 O O . ASP A 1 81 ? 14.808 4.686 -0.816 1.00 91.56 81 ASP A O 1
ATOM 641 N N . LEU A 1 82 ? 15.353 6.573 -1.930 1.00 91.19 82 LEU A N 1
ATOM 642 C CA . LEU A 1 82 ? 14.008 6.917 -2.388 1.00 91.19 82 LEU A CA 1
ATOM 643 C C . LEU A 1 82 ? 13.994 7.165 -3.894 1.00 91.19 82 LEU A C 1
ATOM 645 O O . LEU A 1 82 ? 14.621 8.091 -4.412 1.00 91.19 82 LEU A O 1
ATOM 649 N N . THR A 1 83 ? 13.157 6.400 -4.586 1.00 87.62 83 THR A N 1
ATOM 650 C CA . THR A 1 83 ? 12.957 6.502 -6.027 1.00 87.62 83 THR A CA 1
ATOM 651 C C . THR A 1 83 ? 11.642 7.212 -6.327 1.00 87.62 83 THR A C 1
ATOM 653 O O . THR A 1 83 ? 10.572 6.804 -5.881 1.00 87.62 83 THR A O 1
ATOM 656 N N . CYS A 1 84 ? 11.687 8.266 -7.133 1.00 83.88 84 CYS A N 1
ATOM 657 C CA . CYS A 1 84 ? 10.478 8.932 -7.606 1.00 83.88 84 CYS A CA 1
ATOM 658 C C . CYS A 1 84 ? 9.783 8.069 -8.676 1.00 83.88 84 CYS A C 1
ATOM 660 O O . CYS A 1 84 ? 10.410 7.686 -9.664 1.00 83.88 84 CYS A O 1
ATOM 662 N N . ILE A 1 85 ? 8.495 7.758 -8.485 1.00 79.75 85 ILE A N 1
ATOM 663 C CA . ILE A 1 85 ? 7.688 6.991 -9.444 1.00 79.75 85 ILE A CA 1
ATOM 664 C C . ILE A 1 85 ? 6.638 7.925 -10.033 1.00 79.75 85 ILE A C 1
ATOM 666 O O . ILE A 1 85 ? 5.806 8.487 -9.324 1.00 79.75 85 ILE A O 1
ATOM 670 N N . ARG A 1 86 ? 6.667 8.101 -11.354 1.00 67.06 86 ARG A N 1
ATOM 671 C CA . ARG A 1 86 ? 5.757 9.023 -12.031 1.00 67.06 86 ARG A CA 1
ATOM 672 C C . ARG A 1 86 ? 4.413 8.343 -12.277 1.00 67.06 86 ARG A C 1
ATOM 674 O O . ARG A 1 86 ? 4.268 7.587 -13.233 1.00 67.06 86 ARG A O 1
ATOM 681 N N . HIS A 1 87 ? 3.428 8.642 -11.436 1.00 64.38 87 HIS A N 1
ATOM 682 C CA . HIS A 1 87 ? 2.076 8.107 -11.570 1.00 64.38 87 HIS A CA 1
ATOM 683 C C . HIS A 1 87 ? 1.062 9.250 -11.708 1.00 64.38 87 HIS A C 1
ATOM 685 O O . HIS A 1 87 ? 0.762 9.958 -10.750 1.00 64.38 87 HIS A O 1
ATOM 691 N N . SER A 1 88 ? 0.539 9.475 -12.916 1.00 54.22 88 SER A N 1
ATOM 692 C CA . SER A 1 88 ? -0.441 10.543 -13.148 1.00 54.22 88 SER A CA 1
ATOM 693 C C . SER A 1 88 ? -1.79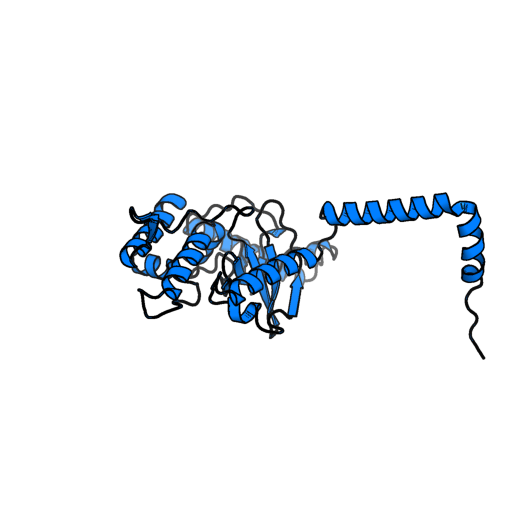7 10.197 -12.525 1.00 54.22 88 SER A C 1
ATOM 695 O O . SER A 1 88 ? -2.323 9.107 -12.733 1.00 54.22 88 SER A O 1
ATOM 697 N N . GLY A 1 89 ? -2.385 11.143 -11.787 1.00 55.91 89 GLY A N 1
ATOM 698 C CA . GLY A 1 89 ? -3.788 11.087 -11.351 1.00 55.91 89 GLY A CA 1
ATOM 699 C C . GLY A 1 89 ? -4.097 10.240 -10.109 1.00 55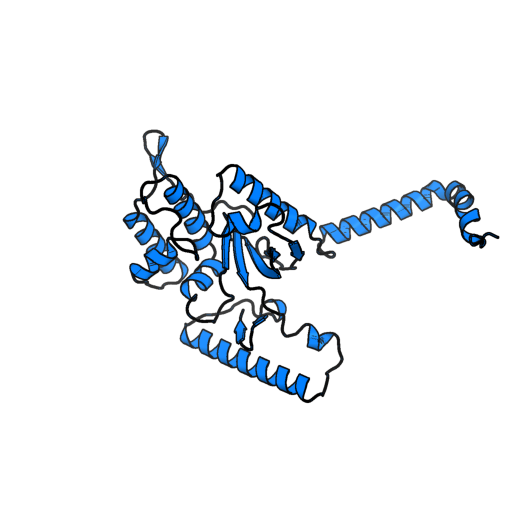.91 89 GLY A C 1
ATOM 700 O O . GLY A 1 89 ? -5.264 10.155 -9.728 1.00 55.91 89 GLY A O 1
ATOM 701 N N . LYS A 1 90 ? -3.092 9.642 -9.453 1.00 65.75 90 LYS A N 1
ATOM 702 C CA . LYS A 1 90 ? -3.242 8.945 -8.159 1.00 65.75 90 LYS A CA 1
ATOM 703 C C . LYS A 1 90 ? -2.570 9.740 -7.027 1.00 65.75 90 LYS A C 1
ATOM 705 O O . LYS A 1 90 ? -1.857 10.706 -7.284 1.00 65.75 90 LYS A O 1
ATOM 710 N N . GLY A 1 91 ? -2.853 9.375 -5.771 1.00 72.94 91 GLY A N 1
ATOM 711 C CA . GLY A 1 91 ? -2.170 9.948 -4.604 1.00 72.94 91 GLY A CA 1
ATOM 712 C C . GLY A 1 91 ? -0.656 9.671 -4.617 1.00 72.94 91 GLY A C 1
ATOM 713 O O . GLY A 1 91 ? -0.190 8.897 -5.458 1.00 72.94 91 GLY A O 1
ATOM 714 N N . PRO A 1 92 ? 0.114 10.275 -3.691 1.00 83.00 92 PRO A N 1
ATOM 715 C CA . PRO A 1 92 ? 1.567 10.119 -3.630 1.00 83.00 92 PRO A CA 1
ATOM 716 C C . PRO A 1 92 ? 1.992 8.649 -3.707 1.00 83.00 92 PRO A C 1
ATOM 718 O O . PRO A 1 92 ? 1.523 7.828 -2.916 1.00 83.00 92 PRO A O 1
ATOM 721 N N . THR A 1 93 ? 2.850 8.327 -4.677 1.00 88.31 93 THR A N 1
ATOM 722 C CA . THR A 1 93 ? 3.389 6.981 -4.903 1.00 88.31 93 THR A CA 1
ATOM 723 C C . THR A 1 93 ? 4.872 7.086 -5.225 1.00 88.31 93 THR A C 1
ATOM 725 O O . THR A 1 93 ? 5.256 7.815 -6.137 1.00 88.31 93 THR A O 1
ATOM 728 N N . PHE A 1 94 ? 5.713 6.382 -4.479 1.00 90.75 94 PHE A N 1
ATOM 729 C CA . PHE A 1 94 ? 7.161 6.425 -4.657 1.00 90.75 94 PHE A CA 1
ATOM 730 C C . PHE A 1 94 ? 7.806 5.119 -4.216 1.00 90.75 94 PHE A C 1
ATOM 732 O O . PHE A 1 94 ? 7.258 4.368 -3.419 1.00 90.75 94 PHE A O 1
ATOM 739 N N . GLY A 1 95 ? 8.978 4.833 -4.756 1.00 92.56 95 GLY A N 1
ATOM 740 C CA . GLY A 1 95 ? 9.778 3.696 -4.354 1.00 92.56 95 GLY A CA 1
ATOM 741 C C . GLY A 1 95 ? 10.642 4.030 -3.140 1.00 92.56 95 GLY A C 1
ATOM 742 O O . GLY A 1 95 ? 11.155 5.142 -3.041 1.00 92.56 95 GLY A O 1
ATOM 743 N N . ALA A 1 96 ? 10.851 3.061 -2.255 1.00 94.38 96 ALA A N 1
ATOM 744 C CA . ALA A 1 96 ? 11.896 3.113 -1.237 1.00 94.38 96 ALA A CA 1
ATOM 745 C C . ALA A 1 96 ? 12.725 1.822 -1.228 1.00 94.38 96 ALA A C 1
ATOM 747 O O . ALA A 1 96 ? 12.221 0.775 -1.643 1.00 94.38 96 ALA A O 1
ATOM 748 N N . THR A 1 97 ? 13.960 1.907 -0.750 1.00 95.19 97 THR A N 1
ATOM 749 C CA . THR A 1 97 ? 14.796 0.752 -0.404 1.00 95.19 97 THR A CA 1
ATOM 750 C C . THR A 1 97 ? 15.013 0.785 1.100 1.00 95.19 97 THR A C 1
ATOM 752 O O . THR A 1 97 ? 15.568 1.746 1.635 1.00 95.19 97 THR A O 1
ATOM 755 N N . LEU A 1 98 ? 14.499 -0.224 1.798 1.00 94.44 98 LEU A N 1
ATOM 756 C CA . LEU A 1 98 ? 14.643 -0.351 3.243 1.00 94.44 98 LEU A CA 1
ATOM 757 C C . LEU A 1 98 ? 16.046 -0.823 3.607 1.00 94.44 98 LEU A C 1
ATOM 759 O O . LEU A 1 98 ? 16.729 -1.476 2.814 1.00 94.44 98 LEU A O 1
ATOM 763 N N . ARG A 1 99 ? 16.425 -0.568 4.859 1.00 91.81 99 ARG A N 1
ATOM 764 C CA . ARG A 1 99 ? 17.653 -1.093 5.447 1.00 91.81 99 ARG A CA 1
ATOM 765 C C . ARG A 1 99 ? 17.759 -2.605 5.245 1.00 91.81 99 ARG A C 1
ATOM 767 O O . ARG A 1 99 ? 16.886 -3.351 5.685 1.00 91.81 99 ARG A O 1
ATOM 774 N N . GLY A 1 100 ? 18.852 -3.049 4.627 1.00 87.81 100 GLY A N 1
ATOM 775 C CA . GLY A 1 100 ? 19.043 -4.458 4.259 1.00 87.81 100 GLY A CA 1
ATOM 776 C C . GLY A 1 100 ? 18.622 -4.801 2.826 1.00 87.81 100 GLY A C 1
ATOM 777 O O . GLY A 1 100 ? 18.543 -5.981 2.492 1.00 87.81 100 GLY A O 1
ATOM 778 N N . GLY A 1 101 ? 18.377 -3.795 1.980 1.00 90.12 101 GLY A N 1
ATOM 779 C CA . GLY A 1 101 ? 18.217 -3.953 0.532 1.00 90.12 101 GLY A CA 1
ATOM 780 C C . GLY A 1 101 ? 16.835 -4.416 0.067 1.00 90.12 101 GLY A C 1
ATOM 781 O O . GLY A 1 101 ? 16.706 -4.911 -1.048 1.00 90.12 101 GLY A O 1
ATOM 782 N N . THR A 1 102 ? 15.799 -4.296 0.903 1.00 92.81 102 THR A N 1
ATOM 783 C CA . THR A 1 102 ? 14.429 -4.662 0.498 1.00 92.81 102 THR A CA 1
ATOM 784 C C . THR A 1 102 ? 13.769 -3.505 -0.246 1.00 92.81 102 THR A C 1
ATOM 786 O O . THR A 1 102 ? 13.520 -2.451 0.340 1.00 92.81 102 THR A O 1
ATOM 789 N N . ASP A 1 103 ? 13.449 -3.710 -1.523 1.00 93.69 103 ASP A N 1
ATOM 790 C CA . ASP A 1 103 ? 12.783 -2.710 -2.354 1.00 93.69 103 ASP A CA 1
ATOM 791 C C . ASP A 1 103 ? 11.261 -2.765 -2.207 1.00 93.69 103 ASP A C 1
ATOM 793 O O . ASP A 1 103 ? 10.619 -3.789 -2.444 1.00 93.69 103 ASP A O 1
ATOM 797 N N . ILE A 1 104 ? 10.673 -1.617 -1.885 1.00 95.19 104 ILE A N 1
ATOM 798 C CA . ILE A 1 104 ? 9.232 -1.450 -1.703 1.00 95.19 104 ILE A CA 1
ATOM 799 C C . ILE A 1 104 ? 8.692 -0.302 -2.558 1.00 95.19 104 ILE A C 1
ATOM 801 O O . ILE A 1 104 ? 9.437 0.569 -3.031 1.00 95.19 104 ILE A O 1
ATOM 805 N N . VAL A 1 105 ? 7.373 -0.284 -2.725 1.00 94.25 105 VAL A N 1
ATOM 806 C CA . VAL A 1 105 ? 6.611 0.849 -3.254 1.00 94.25 105 VAL A CA 1
ATOM 807 C C . VAL A 1 105 ? 5.700 1.368 -2.153 1.00 94.25 105 VAL A C 1
ATOM 809 O O . VAL A 1 105 ? 4.867 0.638 -1.629 1.00 94.25 105 VAL A O 1
ATOM 812 N N . VAL A 1 106 ? 5.851 2.641 -1.812 1.00 94.19 106 VAL A N 1
ATOM 813 C CA . VAL A 1 106 ? 5.026 3.357 -0.843 1.00 94.19 106 VAL A CA 1
ATOM 814 C C . VAL A 1 106 ? 3.895 4.057 -1.584 1.00 94.19 106 VAL A C 1
ATOM 816 O O . VAL A 1 106 ? 4.140 4.857 -2.489 1.00 94.19 106 VAL A O 1
ATOM 819 N N . LYS A 1 107 ? 2.654 3.774 -1.189 1.00 92.25 107 LYS A N 1
ATOM 820 C CA . LYS A 1 107 ? 1.431 4.317 -1.789 1.00 92.25 107 LYS A CA 1
ATOM 821 C C . LYS A 1 107 ? 0.597 5.018 -0.725 1.00 92.25 107 LYS A C 1
ATOM 823 O O . LYS A 1 107 ? 0.443 4.527 0.392 1.00 92.25 107 LYS A O 1
ATOM 828 N N . SER A 1 108 ? 0.032 6.172 -1.062 1.00 90.50 108 SER A N 1
ATOM 829 C CA . SER A 1 108 ? -0.911 6.866 -0.184 1.00 90.50 108 SER A CA 1
ATOM 830 C C . SER A 1 108 ? -2.332 6.331 -0.360 1.00 90.50 108 SER A C 1
ATOM 832 O O . SER A 1 108 ? -2.864 6.282 -1.472 1.00 90.50 108 SER A O 1
ATOM 834 N N . ALA A 1 109 ? -2.983 5.981 0.748 1.00 87.88 109 ALA A N 1
ATOM 835 C CA . ALA A 1 109 ? -4.394 5.619 0.761 1.00 87.88 109 ALA A CA 1
ATOM 836 C C . ALA A 1 109 ? -5.316 6.845 0.629 1.00 87.88 109 ALA A C 1
ATOM 838 O O . ALA A 1 109 ? -6.413 6.729 0.071 1.00 87.88 109 ALA A O 1
ATOM 839 N N . SER A 1 110 ? -4.869 8.023 1.087 1.00 75.19 110 SER A N 1
ATOM 840 C CA . SER A 1 110 ? -5.639 9.268 1.010 1.00 75.19 110 SER A CA 1
ATOM 841 C C . SER A 1 110 ? -5.614 9.857 -0.402 1.00 75.19 110 SER A C 1
ATOM 843 O O . SER A 1 110 ? -4.563 10.075 -1.009 1.00 75.19 110 SER A O 1
ATOM 845 N N . ARG A 1 111 ? -6.798 10.184 -0.933 1.00 61.12 111 ARG A N 1
ATOM 846 C CA . ARG A 1 111 ? -6.912 10.974 -2.165 1.00 61.12 111 ARG A CA 1
ATOM 847 C C . ARG A 1 111 ? -6.782 12.457 -1.815 1.00 61.12 111 ARG A C 1
ATOM 849 O O . ARG A 1 111 ? -7.699 13.030 -1.233 1.00 61.12 111 ARG A O 1
ATOM 856 N N . MET A 1 112 ? -5.662 13.071 -2.203 1.00 51.12 112 MET A N 1
ATOM 857 C CA . MET A 1 112 ? -5.433 14.528 -2.153 1.00 51.12 112 MET A CA 1
ATOM 858 C C . MET A 1 112 ? -5.776 15.173 -0.796 1.00 51.12 112 MET A C 1
ATOM 860 O O . MET A 1 112 ? -6.435 16.209 -0.750 1.00 51.12 112 MET A O 1
ATOM 864 N N . GLY A 1 113 ? -5.366 14.556 0.318 1.00 47.19 113 GLY A N 1
ATOM 865 C CA . GLY A 1 113 ? -5.536 15.151 1.648 1.00 47.19 113 GLY A CA 1
ATOM 866 C C . GLY A 1 113 ? -6.987 15.254 2.119 1.00 47.19 113 GLY A C 1
ATOM 867 O O . GLY A 1 113 ? -7.262 15.987 3.069 1.00 47.19 113 GLY A O 1
ATOM 868 N N . ARG A 1 114 ? -7.924 14.531 1.488 1.00 50.91 114 ARG A N 1
ATOM 869 C CA . ARG A 1 114 ? -9.243 14.330 2.088 1.00 50.91 114 ARG A CA 1
ATOM 870 C C . ARG A 1 114 ? -9.068 13.449 3.325 1.00 50.91 114 ARG A C 1
ATOM 872 O O . ARG A 1 114 ? -8.469 12.373 3.199 1.00 50.91 114 ARG A O 1
ATOM 879 N N . PRO A 1 115 ? -9.555 13.889 4.497 1.00 51.91 115 PRO A N 1
ATOM 880 C CA . PRO A 1 115 ? -9.581 13.040 5.674 1.00 51.91 115 PRO A CA 1
ATOM 881 C C . PRO A 1 115 ? -10.305 11.743 5.322 1.00 51.91 115 PRO A C 1
ATOM 883 O O . PRO A 1 115 ? -11.300 11.773 4.590 1.00 51.91 115 PRO A O 1
ATOM 886 N N . ALA A 1 116 ? -9.811 10.614 5.828 1.00 58.50 116 ALA A N 1
ATOM 887 C CA . ALA A 1 116 ? -10.651 9.427 5.919 1.00 58.50 116 ALA A CA 1
ATOM 888 C C . ALA A 1 116 ? -11.976 9.823 6.595 1.00 58.50 116 ALA A C 1
ATOM 890 O O . ALA A 1 116 ? -11.989 10.741 7.424 1.00 58.50 116 ALA A O 1
ATOM 891 N N . GLU A 1 117 ? -13.085 9.180 6.214 1.00 62.09 117 GLU A N 1
ATOM 892 C CA . GLU A 1 117 ? -14.367 9.403 6.891 1.00 62.09 117 GLU A CA 1
ATOM 893 C C . GLU A 1 117 ? -14.164 9.337 8.407 1.00 62.09 117 GLU A C 1
ATOM 895 O O . GLU A 1 117 ? -13.380 8.519 8.899 1.00 62.09 117 GLU A O 1
ATOM 900 N N . VAL A 1 118 ? -14.818 10.247 9.133 1.00 61.69 118 VAL A N 1
ATOM 901 C CA . VAL A 1 118 ? -14.616 10.396 10.575 1.00 61.69 118 VAL A CA 1
ATOM 902 C C . VAL A 1 118 ? -14.937 9.058 11.247 1.00 61.69 118 VAL A C 1
ATOM 904 O O . VAL A 1 118 ? -16.084 8.629 11.280 1.00 61.69 118 VAL A O 1
ATOM 907 N N 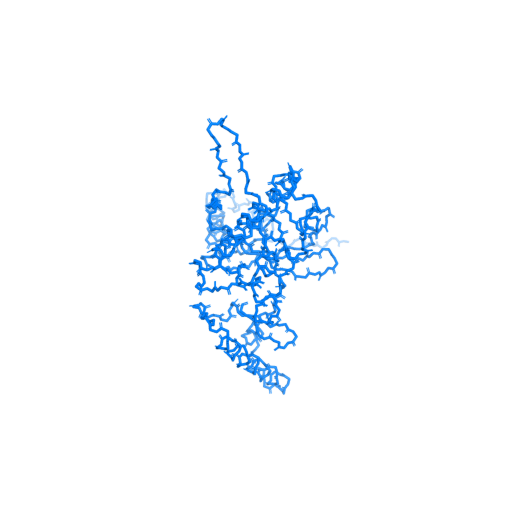. PHE A 1 119 ? -13.903 8.386 11.758 1.00 73.50 119 PHE A N 1
ATOM 908 C CA . PHE A 1 119 ? -14.004 7.061 12.384 1.00 73.50 119 PHE A CA 1
ATOM 909 C C . PHE A 1 119 ? -14.587 7.104 13.810 1.00 73.50 119 PHE A C 1
ATOM 911 O O . PHE A 1 119 ? -14.835 6.075 14.432 1.00 73.50 119 PHE A O 1
ATOM 918 N N . ARG A 1 120 ? -14.771 8.311 14.346 1.00 74.75 120 ARG A N 1
ATOM 919 C CA . ARG A 1 120 ? -15.203 8.581 15.718 1.00 74.75 120 ARG A CA 1
ATOM 920 C C . ARG A 1 120 ? -16.462 9.419 15.690 1.00 74.75 120 ARG A C 1
ATOM 922 O O . ARG A 1 120 ? -16.625 10.252 14.800 1.00 74.75 120 ARG A O 1
ATOM 929 N N . TRP A 1 121 ? -17.313 9.249 16.685 1.00 78.81 121 TRP A N 1
ATOM 930 C CA . TRP A 1 121 ? -18.388 10.199 16.942 1.00 78.81 121 TRP A CA 1
ATOM 931 C C . TRP A 1 121 ? -18.100 10.950 18.229 1.00 78.81 121 TRP A C 1
ATOM 933 O O . TRP A 1 121 ? -17.370 10.488 19.105 1.00 78.81 121 TRP A O 1
ATOM 943 N N . ILE A 1 122 ? -18.646 12.155 18.295 1.00 78.00 122 ILE A N 1
ATOM 944 C CA . ILE A 1 122 ? -18.638 12.962 19.502 1.00 78.00 122 ILE A CA 1
ATOM 945 C C . ILE A 1 122 ? -19.985 12.702 20.165 1.00 78.00 122 ILE A C 1
ATOM 947 O O . ILE A 1 122 ? -21.027 12.899 19.533 1.00 78.00 122 ILE A O 1
ATOM 951 N N . ASP A 1 123 ? -19.965 12.191 21.390 1.00 78.94 123 ASP A N 1
ATOM 952 C CA . ASP A 1 123 ? -21.186 11.977 22.156 1.00 78.94 123 ASP A CA 1
ATOM 953 C C . ASP A 1 123 ? -21.830 13.311 22.584 1.00 78.94 123 ASP A C 1
ATOM 955 O O . ASP A 1 123 ? -21.310 14.407 22.348 1.00 78.94 123 ASP A O 1
ATOM 959 N N . SER A 1 124 ? -23.002 13.234 23.215 1.00 78.00 124 SER A N 1
ATOM 960 C CA . SER A 1 124 ? -23.717 14.414 23.719 1.00 78.00 124 SER A CA 1
ATOM 961 C C . SER A 1 124 ? -22.941 15.206 24.780 1.00 78.00 124 SER A C 1
ATOM 963 O O . SER A 1 124 ? -23.299 16.348 25.059 1.00 78.00 124 SER A O 1
ATOM 965 N N . GLU A 1 125 ? -21.898 14.617 25.367 1.00 80.94 125 GLU A N 1
ATOM 966 C CA . GLU A 1 125 ? -21.031 15.220 26.382 1.00 80.94 125 GLU A CA 1
ATOM 967 C C . GLU A 1 125 ? -19.748 15.811 25.771 1.00 80.94 125 GLU A C 1
ATOM 969 O O . GLU A 1 125 ? -18.907 16.357 26.488 1.00 80.94 125 GLU A O 1
ATOM 974 N N . GLY A 1 126 ? -19.597 15.761 24.442 1.00 75.12 126 GLY A N 1
ATOM 975 C CA . GLY A 1 126 ? -18.430 16.295 23.746 1.00 75.12 126 GLY A CA 1
ATOM 976 C C . GLY A 1 126 ? -17.217 15.363 23.763 1.00 75.12 126 GLY A C 1
ATOM 977 O O . GLY A 1 126 ? -16.122 15.790 23.389 1.00 75.12 126 GLY A O 1
ATOM 978 N N . LYS A 1 127 ? -17.376 14.109 24.195 1.00 78.50 127 LYS A N 1
ATOM 979 C CA . LYS A 1 127 ? -16.295 13.130 24.288 1.00 78.50 127 LYS A CA 1
ATOM 980 C C . LYS A 1 127 ? -16.232 12.276 23.025 1.00 78.50 127 LYS A C 1
ATOM 982 O O . LYS A 1 127 ? -17.247 11.877 22.459 1.00 78.50 127 LYS A O 1
ATOM 987 N N . GLU A 1 128 ? -15.007 12.009 22.575 1.00 76.50 128 GLU A N 1
ATOM 988 C CA . GLU A 1 128 ? -14.771 11.094 21.460 1.00 76.50 128 GLU A CA 1
ATOM 989 C C . GLU A 1 128 ? -15.060 9.658 21.894 1.00 76.50 128 GLU A C 1
ATOM 991 O O . GLU A 1 128 ? -14.416 9.121 22.803 1.00 76.50 128 GLU A O 1
ATOM 996 N N . ASP A 1 129 ? -16.003 9.035 21.202 1.00 83.06 129 ASP A N 1
ATOM 997 C CA . ASP A 1 129 ? -16.365 7.642 21.386 1.00 83.06 129 ASP A CA 1
ATOM 998 C C . ASP A 1 129 ? -15.969 6.823 20.149 1.00 83.06 129 ASP A C 1
ATOM 1000 O O . ASP A 1 129 ? -15.914 7.318 19.015 1.00 83.06 129 ASP A O 1
ATOM 1004 N N . PHE A 1 130 ? -15.599 5.571 20.403 1.00 84.00 130 PHE A N 1
ATOM 1005 C CA . PHE A 1 130 ? -15.045 4.649 19.418 1.00 84.00 130 PHE A CA 1
ATOM 1006 C C . PHE A 1 130 ? -15.879 3.369 19.397 1.00 84.00 130 PHE A C 1
ATOM 1008 O O . PHE A 1 130 ? -16.351 2.933 20.448 1.00 84.00 130 PHE A O 1
ATOM 1015 N N . PRO A 1 131 ? -16.016 2.712 18.233 1.00 88.75 131 PRO A N 1
ATOM 1016 C CA . PRO A 1 131 ? -16.738 1.452 18.162 1.00 88.75 131 PRO A CA 1
ATOM 1017 C C . PRO A 1 131 ? -16.055 0.369 18.998 1.00 88.75 131 PRO A C 1
ATOM 1019 O O . PRO A 1 131 ? -14.828 0.284 19.054 1.00 88.75 131 PRO A O 1
ATOM 1022 N N . SER A 1 132 ? -16.863 -0.503 19.605 1.00 90.00 132 SER A N 1
ATOM 1023 C CA . SER A 1 132 ? -16.357 -1.764 20.152 1.00 90.00 132 SER A CA 1
ATOM 1024 C C . SER A 1 132 ? -15.780 -2.646 19.038 1.00 90.00 132 SER A C 1
ATOM 1026 O O . SER A 1 132 ? -16.110 -2.461 17.867 1.00 90.00 132 SER A O 1
ATOM 1028 N N . GLU A 1 133 ? -14.967 -3.650 19.380 1.00 90.31 133 GLU A N 1
ATOM 1029 C CA . GLU A 1 133 ? -14.411 -4.596 18.393 1.00 90.31 133 GLU A CA 1
ATOM 1030 C C . GLU A 1 133 ? -15.490 -5.218 17.500 1.00 90.31 133 GLU A C 1
ATOM 1032 O O . GLU A 1 133 ? -15.383 -5.188 16.277 1.00 90.31 133 GLU A O 1
ATOM 1037 N N . ASP A 1 134 ? -16.581 -5.707 18.091 1.00 92.44 134 ASP A N 1
ATOM 1038 C CA . ASP A 1 134 ? -17.670 -6.326 17.331 1.00 92.44 134 ASP A CA 1
ATOM 1039 C C . ASP A 1 134 ? -18.382 -5.322 16.419 1.00 92.44 134 ASP A C 1
ATOM 1041 O O . ASP A 1 134 ? -18.811 -5.661 15.314 1.00 92.44 134 ASP A O 1
ATOM 1045 N N . GLN A 1 135 ? -18.539 -4.073 16.873 1.00 92.50 135 GLN A N 1
ATOM 1046 C CA . GLN A 1 135 ? -19.079 -3.006 16.034 1.00 92.50 135 GLN A CA 1
ATOM 1047 C C . GLN A 1 135 ? -18.126 -2.700 14.881 1.00 92.50 135 GLN A C 1
ATOM 1049 O O . GLN A 1 135 ? -18.577 -2.593 13.742 1.00 92.50 135 GLN A O 1
ATOM 1054 N N . TYR A 1 136 ? -16.826 -2.616 15.149 1.00 92.44 136 TYR A N 1
ATOM 1055 C CA . TYR A 1 136 ? -15.821 -2.329 14.140 1.00 92.44 136 TYR A CA 1
ATOM 1056 C C . TYR A 1 136 ? -15.729 -3.433 13.083 1.00 92.44 136 TYR A C 1
ATOM 1058 O O . TYR A 1 136 ? -15.770 -3.137 11.892 1.00 92.44 136 TYR A O 1
ATOM 1066 N N . ILE A 1 137 ? -15.726 -4.706 13.485 1.00 94.88 137 ILE A N 1
ATOM 1067 C CA . ILE A 1 137 ? -15.754 -5.844 12.555 1.00 94.88 137 ILE A CA 1
ATOM 1068 C C . ILE A 1 137 ? -16.996 -5.770 11.653 1.00 94.88 137 ILE A C 1
ATOM 1070 O O . ILE A 1 137 ? -16.887 -5.946 10.439 1.00 94.88 137 ILE A O 1
ATOM 1074 N N . ARG A 1 138 ? -18.172 -5.426 12.201 1.00 94.75 138 ARG A N 1
ATOM 1075 C CA . ARG A 1 138 ? -19.382 -5.200 11.389 1.00 94.75 138 ARG A CA 1
ATOM 1076 C C . ARG A 1 138 ? -19.230 -4.029 10.417 1.00 94.75 138 ARG A C 1
ATOM 1078 O O . ARG A 1 138 ? -19.663 -4.144 9.274 1.00 94.75 138 ARG A O 1
ATOM 1085 N N . LEU A 1 139 ? -18.602 -2.927 10.832 1.00 93.50 139 LEU A N 1
ATOM 1086 C CA . LEU A 1 139 ? -18.308 -1.796 9.943 1.00 93.50 139 LEU A CA 1
ATOM 1087 C C . LEU A 1 139 ? -17.380 -2.209 8.795 1.00 93.50 139 LEU A C 1
ATOM 1089 O O . LEU A 1 139 ? -17.632 -1.837 7.650 1.00 93.50 139 LEU A O 1
ATOM 1093 N N . VAL A 1 140 ? -16.355 -3.020 9.072 1.00 95.12 140 VAL A N 1
ATOM 1094 C CA . VAL A 1 140 ? -15.451 -3.573 8.052 1.00 95.12 140 VAL A CA 1
ATOM 1095 C C . VAL A 1 140 ? -16.214 -4.467 7.070 1.00 95.12 140 VAL A C 1
ATOM 1097 O O . VAL A 1 140 ? -16.095 -4.268 5.862 1.00 95.12 140 VAL A O 1
ATOM 1100 N N . LYS A 1 141 ? -17.076 -5.378 7.548 1.00 96.44 141 LYS A N 1
ATOM 1101 C CA . LYS A 1 141 ? -17.947 -6.192 6.673 1.00 96.44 141 LYS A CA 1
ATOM 1102 C C . LYS A 1 141 ? -18.823 -5.323 5.779 1.00 96.44 141 LYS A C 1
ATOM 1104 O O . LYS A 1 141 ? -18.847 -5.508 4.565 1.00 96.44 141 LYS A O 1
ATOM 1109 N N . ASN A 1 142 ? -19.492 -4.336 6.372 1.00 94.56 142 ASN A N 1
ATOM 1110 C CA . ASN A 1 142 ? -20.350 -3.407 5.643 1.00 94.56 142 ASN A CA 1
ATOM 1111 C C . ASN A 1 142 ? -19.558 -2.596 4.613 1.00 94.56 142 ASN A C 1
ATOM 1113 O O . ASN A 1 142 ? -20.078 -2.305 3.537 1.00 94.56 142 ASN A O 1
ATOM 1117 N N . ARG A 1 143 ? -18.299 -2.244 4.908 1.00 93.25 143 ARG A N 1
ATOM 1118 C CA . ARG A 1 143 ? -17.418 -1.546 3.967 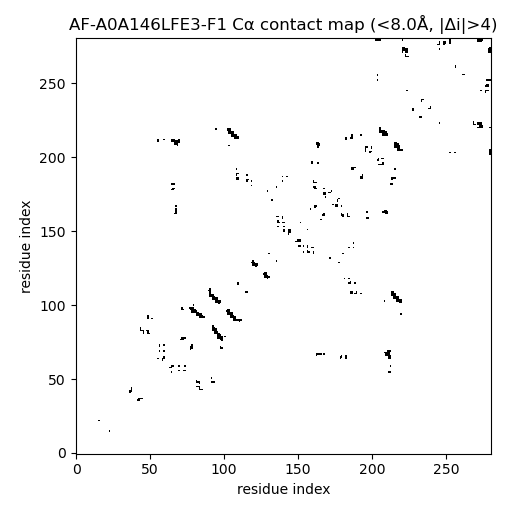1.00 93.25 143 ARG A CA 1
ATOM 1119 C C . ARG A 1 143 ? -17.134 -2.401 2.740 1.00 93.25 143 ARG A C 1
ATOM 1121 O O . ARG A 1 143 ? -17.263 -1.891 1.629 1.00 93.25 143 ARG A O 1
ATOM 1128 N N . VAL A 1 144 ? -16.788 -3.673 2.932 1.00 95.44 144 VAL A N 1
ATOM 1129 C CA . VAL A 1 144 ? -16.568 -4.619 1.828 1.00 95.44 144 VAL A CA 1
ATOM 1130 C C . VAL A 1 144 ? -17.841 -4.785 1.007 1.00 95.44 144 VAL A C 1
ATOM 1132 O O . VAL A 1 144 ? -17.818 -4.573 -0.203 1.00 95.44 144 VAL A O 1
ATOM 1135 N N . GLN A 1 145 ? -18.973 -5.021 1.670 1.00 95.12 145 GLN A N 1
ATOM 1136 C CA . GLN A 1 145 ? -20.259 -5.190 1.001 1.00 95.12 145 GLN A CA 1
ATOM 1137 C C . GLN A 1 145 ? -20.680 -3.949 0.211 1.00 95.12 145 GLN A C 1
ATOM 1139 O O . GLN A 1 145 ? -21.064 -4.050 -0.946 1.00 95.12 145 GLN A O 1
ATOM 1144 N N . THR A 1 146 ? -20.558 -2.756 0.787 1.00 92.50 146 THR A N 1
ATOM 1145 C CA . THR A 1 146 ? -20.993 -1.517 0.122 1.00 92.50 146 THR A CA 1
ATOM 1146 C C . THR A 1 146 ? -20.079 -1.131 -1.041 1.00 92.50 146 THR A C 1
ATOM 1148 O O . THR A 1 146 ? -20.521 -0.476 -1.983 1.00 92.50 146 THR A O 1
ATOM 1151 N N . ARG A 1 147 ? -18.786 -1.480 -0.981 1.00 91.06 147 ARG A N 1
ATOM 1152 C CA . ARG A 1 147 ? -17.803 -1.066 -1.997 1.00 91.06 147 ARG A CA 1
ATOM 1153 C C . ARG A 1 147 ? -17.598 -2.078 -3.107 1.00 91.06 147 ARG A C 1
ATOM 1155 O O . ARG A 1 147 ? -17.341 -1.646 -4.224 1.00 91.06 147 ARG A O 1
ATOM 1162 N N . LEU A 1 148 ? -17.667 -3.367 -2.791 1.00 90.81 148 LEU A N 1
ATOM 1163 C CA . LEU A 1 148 ? -17.375 -4.460 -3.719 1.00 90.81 148 LEU A CA 1
ATOM 1164 C C . LEU A 1 148 ? -18.600 -5.334 -4.005 1.00 90.81 148 LEU A C 1
ATOM 1166 O O . LEU A 1 148 ? -18.528 -6.201 -4.860 1.00 90.81 148 LEU A O 1
ATOM 1170 N N . ASN A 1 149 ? -19.724 -5.119 -3.308 1.00 91.81 149 ASN A N 1
ATOM 1171 C CA . ASN A 1 149 ? -20.900 -5.993 -3.377 1.00 91.81 149 ASN A CA 1
ATOM 1172 C C . ASN A 1 149 ? -20.595 -7.456 -2.993 1.00 91.81 149 ASN A C 1
ATOM 1174 O O . ASN A 1 149 ? -21.275 -8.381 -3.430 1.00 91.81 149 ASN A O 1
ATOM 1178 N N . TRP A 1 150 ? -19.574 -7.665 -2.156 1.00 90.50 150 TRP A N 1
ATOM 1179 C CA . TRP A 1 150 ? -19.152 -8.977 -1.667 1.00 90.50 150 TRP A CA 1
ATOM 1180 C C . TRP A 1 150 ? -19.496 -9.169 -0.195 1.00 90.50 150 TRP A C 1
ATOM 1182 O O . TRP A 1 150 ? -19.470 -8.230 0.604 1.00 90.50 150 TRP A O 1
ATOM 1192 N N . THR A 1 151 ? -19.776 -10.409 0.187 1.00 93.00 151 THR A N 1
ATOM 1193 C CA . THR A 1 151 ? -19.988 -10.797 1.582 1.00 93.00 151 THR A CA 1
ATOM 1194 C C . THR A 1 151 ? -18.818 -11.635 2.063 1.00 93.00 151 THR A C 1
ATOM 1196 O O . THR A 1 151 ? -18.499 -12.645 1.445 1.00 93.00 151 THR A O 1
ATOM 1199 N N . ILE A 1 152 ? -18.219 -11.236 3.181 1.00 94.94 152 ILE A N 1
ATOM 1200 C CA . ILE A 1 152 ? -17.086 -11.935 3.796 1.00 94.94 152 ILE A CA 1
ATOM 1201 C C . ILE A 1 152 ? -17.480 -12.549 5.140 1.00 94.94 152 ILE A C 1
ATOM 1203 O O . ILE A 1 152 ? -18.403 -12.077 5.816 1.00 94.94 152 ILE A O 1
ATOM 1207 N N . GLU A 1 153 ? -16.757 -13.588 5.543 1.00 95.44 153 GLU A N 1
ATOM 1208 C CA . GLU A 1 153 ? -16.917 -14.221 6.851 1.00 95.44 153 GLU A CA 1
ATOM 1209 C C . GLU A 1 153 ? -16.347 -13.354 7.984 1.00 95.44 153 GLU A C 1
ATOM 1211 O O . GLU A 1 153 ? -15.511 -12.471 7.773 1.00 95.44 153 GLU A O 1
ATOM 1216 N N . ASP A 1 154 ? -16.765 -13.628 9.223 1.00 93.62 154 ASP A N 1
ATOM 1217 C CA . ASP A 1 154 ? -16.296 -12.881 10.399 1.00 93.62 154 ASP A CA 1
ATOM 1218 C C . ASP A 1 154 ? -14.785 -13.029 10.621 1.00 93.62 154 ASP A C 1
ATOM 1220 O O . ASP A 1 154 ? -14.126 -12.077 11.039 1.00 93.62 154 ASP A O 1
ATOM 1224 N N . GLN A 1 155 ? -14.212 -14.192 10.296 1.00 93.62 155 GLN A N 1
ATOM 1225 C CA . GLN A 1 155 ? -12.769 -14.416 10.395 1.00 93.62 155 GLN A CA 1
ATOM 1226 C C . GLN A 1 155 ? -11.988 -13.516 9.428 1.00 93.62 155 GLN A C 1
ATOM 1228 O O . GLN A 1 155 ? -10.955 -12.954 9.797 1.00 93.62 155 GLN A O 1
ATOM 1233 N N . GLU A 1 156 ? -12.482 -13.354 8.202 1.00 94.44 156 GLU A N 1
ATOM 1234 C CA . GLU A 1 156 ? -11.861 -12.473 7.219 1.00 94.44 156 GLU A CA 1
ATOM 1235 C C . GLU A 1 156 ? -12.040 -11.003 7.592 1.00 94.44 156 GLU A C 1
ATOM 1237 O O . GLU A 1 156 ? -11.074 -10.243 7.564 1.00 94.44 156 GLU A O 1
ATOM 1242 N N . ALA A 1 157 ? -13.231 -10.611 8.042 1.00 95.44 157 ALA A N 1
ATOM 1243 C CA . ALA A 1 157 ? -13.471 -9.259 8.531 1.00 95.44 157 ALA A CA 1
ATOM 1244 C C . ALA A 1 157 ? -12.568 -8.905 9.718 1.00 95.44 157 ALA A C 1
ATOM 1246 O O . ALA A 1 157 ? -12.021 -7.804 9.776 1.00 95.44 157 ALA A O 1
ATOM 1247 N N . LYS A 1 158 ? -12.348 -9.858 10.631 1.00 94.56 158 LYS A N 1
ATOM 1248 C CA . LYS A 1 158 ? -11.397 -9.707 11.733 1.00 94.56 158 LYS A CA 1
ATOM 1249 C C . LYS A 1 158 ? -9.974 -9.508 11.216 1.00 94.56 158 LYS A C 1
ATOM 1251 O O . LYS A 1 158 ? -9.296 -8.606 11.694 1.00 94.56 158 LYS A O 1
ATOM 1256 N N . ARG A 1 159 ? -9.529 -10.270 10.212 1.00 94.56 159 ARG A N 1
ATOM 1257 C CA . ARG A 1 159 ? -8.216 -10.061 9.571 1.00 94.56 159 ARG A CA 1
ATOM 1258 C C . ARG A 1 159 ? -8.096 -8.664 8.951 1.00 94.56 159 ARG A C 1
ATOM 1260 O O . ARG A 1 159 ? -7.096 -7.997 9.174 1.00 94.56 159 ARG A O 1
ATOM 1267 N N . LEU A 1 160 ? -9.113 -8.213 8.215 1.00 95.25 160 LEU A N 1
ATOM 1268 C CA . LEU A 1 160 ? -9.146 -6.882 7.591 1.00 95.25 160 LEU A CA 1
ATOM 1269 C C . LEU A 1 160 ? -9.213 -5.735 8.608 1.00 95.25 160 LEU A C 1
ATOM 1271 O O . LEU A 1 160 ? -8.880 -4.605 8.269 1.00 95.25 160 LEU A O 1
ATOM 1275 N N . SER A 1 161 ? -9.640 -6.012 9.843 1.00 94.25 161 SER A N 1
ATOM 1276 C CA . SER A 1 161 ? -9.710 -5.036 10.939 1.00 94.25 161 SER A CA 1
ATOM 1277 C C . SER A 1 161 ? -8.348 -4.728 11.593 1.00 94.25 161 SER A C 1
ATOM 1279 O O . SER A 1 161 ? -8.277 -3.955 12.556 1.00 94.25 161 SER A O 1
ATOM 1281 N N . HIS A 1 162 ? -7.276 -5.331 11.076 1.00 94.62 162 HIS A N 1
ATOM 1282 C CA . HIS A 1 162 ? -5.904 -5.191 11.553 1.00 94.62 162 HIS A CA 1
ATOM 1283 C C . HIS A 1 162 ? -4.950 -4.822 10.415 1.00 94.62 162 HIS A C 1
ATOM 1285 O O . HIS A 1 162 ? -5.285 -4.938 9.232 1.00 94.62 162 HIS A O 1
ATOM 1291 N N . PHE A 1 163 ? -3.747 -4.380 10.781 1.00 94.38 163 PHE A N 1
ATOM 1292 C CA . PHE A 1 163 ? -2.665 -4.224 9.813 1.00 94.38 163 PHE A CA 1
ATOM 1293 C C . PHE A 1 163 ? -2.265 -5.580 9.200 1.00 94.38 163 PHE A C 1
ATOM 1295 O O . PHE A 1 163 ? -2.556 -6.630 9.783 1.00 94.38 163 PHE A O 1
ATOM 1302 N N . PRO A 1 164 ? -1.576 -5.591 8.046 1.00 89.88 164 PRO A N 1
ATOM 1303 C CA . PRO A 1 164 ? -1.118 -6.823 7.398 1.00 89.88 164 PRO A CA 1
ATOM 1304 C C . PRO A 1 164 ? -0.272 -7.717 8.313 1.00 89.88 164 PRO A C 1
ATOM 1306 O O . PRO A 1 164 ? -0.460 -8.933 8.327 1.00 89.88 164 PRO A O 1
ATOM 1309 N N . GLY A 1 165 ? 0.591 -7.116 9.137 1.00 87.06 165 GLY A N 1
ATOM 1310 C CA . GLY A 1 165 ? 1.396 -7.799 10.151 1.00 87.06 165 GLY A CA 1
ATOM 1311 C C . GLY A 1 165 ? 0.624 -8.274 11.391 1.00 87.06 165 GLY A C 1
ATOM 1312 O O . GLY A 1 165 ? 1.215 -8.896 12.272 1.00 87.06 165 GLY A O 1
ATOM 1313 N N . GLY A 1 166 ? -0.683 -8.010 11.475 1.00 87.69 166 GLY A N 1
ATOM 1314 C CA . GLY A 1 166 ? -1.558 -8.430 12.567 1.00 87.69 166 GLY A CA 1
ATOM 1315 C C . GLY A 1 166 ? -1.818 -7.350 13.621 1.00 87.69 166 GLY A C 1
ATOM 1316 O O . GLY A 1 166 ? -1.732 -6.152 13.361 1.00 87.69 166 GLY A O 1
ATOM 1317 N N . GLN A 1 167 ? -2.203 -7.800 14.818 1.00 81.31 167 GLN A N 1
ATOM 1318 C CA . GLN A 1 167 ? -2.654 -6.942 15.917 1.00 81.31 167 GLN A CA 1
ATOM 1319 C C . GLN A 1 167 ? -1.517 -6.137 16.543 1.00 81.31 167 GLN A C 1
ATOM 1321 O O . GLN A 1 167 ? -0.472 -6.690 16.884 1.00 81.31 167 GLN A O 1
ATOM 1326 N N . THR A 1 168 ? -1.768 -4.850 16.801 1.00 80.62 168 THR A N 1
ATOM 1327 C CA . THR A 1 168 ? -0.805 -3.990 17.515 1.00 80.62 168 THR A CA 1
ATOM 1328 C C . THR A 1 168 ? -0.881 -4.114 19.036 1.00 80.62 168 THR A C 1
ATOM 1330 O O . THR A 1 168 ? 0.095 -3.825 19.728 1.00 80.62 168 THR A O 1
ATOM 1333 N N . SER A 1 169 ? -2.028 -4.543 19.568 1.00 79.06 169 SER A N 1
ATOM 1334 C CA . SER A 1 169 ? -2.288 -4.687 21.001 1.00 79.06 169 SER A CA 1
ATOM 1335 C C . SER A 1 169 ? -3.168 -5.903 21.268 1.00 79.06 169 SER A C 1
ATOM 1337 O O . SER A 1 169 ? -4.093 -6.179 20.507 1.00 79.06 169 SER A O 1
ATOM 1339 N N . GLN A 1 170 ? -2.906 -6.602 22.375 1.00 79.00 170 GLN A N 1
ATOM 1340 C CA . GLN A 1 170 ? -3.794 -7.656 22.885 1.00 79.00 170 GLN A CA 1
ATOM 1341 C C . GLN A 1 170 ? -4.982 -7.078 23.670 1.00 79.00 170 GLN A C 1
ATOM 1343 O O . GLN A 1 170 ? -5.996 -7.750 23.838 1.00 79.00 170 GLN A O 1
ATOM 1348 N N . ASP A 1 171 ? -4.861 -5.836 24.149 1.00 82.94 171 ASP A N 1
ATOM 1349 C CA . ASP A 1 171 ? -5.932 -5.134 24.847 1.00 82.94 171 ASP A CA 1
ATOM 1350 C C . ASP A 1 171 ? -6.819 -4.390 23.842 1.00 82.94 171 ASP A C 1
ATOM 1352 O O . ASP A 1 171 ? -6.453 -3.337 23.304 1.00 82.94 171 ASP A O 1
ATOM 1356 N N . THR A 1 172 ? -8.014 -4.938 23.631 1.00 77.81 172 THR A N 1
ATOM 1357 C CA . THR A 1 172 ? -9.038 -4.419 22.718 1.00 77.81 172 THR A CA 1
ATOM 1358 C C . THR A 1 172 ? -9.561 -3.036 23.114 1.00 77.81 172 THR A C 1
ATOM 1360 O O . THR A 1 172 ? -10.089 -2.315 22.273 1.00 77.81 172 THR A O 1
ATOM 1363 N N . GLY A 1 173 ? -9.438 -2.646 24.388 1.00 75.38 173 GLY A N 1
ATOM 1364 C CA . GLY A 1 173 ? -9.886 -1.344 24.889 1.00 75.38 173 GLY A CA 1
ATOM 1365 C C . GLY A 1 173 ? -8.824 -0.245 24.828 1.00 75.38 173 GLY A C 1
ATOM 1366 O O . GLY A 1 173 ? -9.159 0.926 25.030 1.00 75.38 173 GLY A O 1
ATOM 1367 N N . SER A 1 174 ? -7.570 -0.610 24.551 1.00 86.50 174 SER A N 1
ATOM 1368 C CA . SER A 1 174 ? -6.421 0.292 24.633 1.00 86.50 174 SER A CA 1
ATOM 1369 C C . SER A 1 174 ? -6.470 1.440 23.619 1.00 86.50 174 SER A C 1
ATOM 1371 O O . SER A 1 174 ? -6.952 1.294 22.493 1.00 86.50 174 SER A O 1
ATOM 1373 N N . ASP A 1 175 ? -5.876 2.580 23.982 1.00 86.38 175 ASP A N 1
ATOM 1374 C CA . ASP A 1 175 ? -5.708 3.718 23.068 1.00 86.38 175 ASP A CA 1
ATOM 1375 C C . ASP A 1 175 ? -4.937 3.327 21.799 1.00 86.38 175 ASP A C 1
ATOM 1377 O O . ASP A 1 175 ? -5.241 3.807 20.708 1.00 86.38 175 ASP A O 1
ATOM 1381 N N . LEU A 1 176 ? -3.978 2.401 21.920 1.00 87.94 176 LEU A N 1
ATOM 1382 C CA . LEU A 1 176 ? -3.225 1.876 20.783 1.00 87.94 176 LEU A CA 1
ATOM 1383 C C . LEU A 1 176 ? -4.140 1.146 19.794 1.00 87.94 176 LEU A C 1
ATOM 1385 O O . LEU A 1 176 ? -4.061 1.393 18.591 1.00 87.94 176 LEU A O 1
ATOM 1389 N N . ARG A 1 177 ? -5.058 0.311 20.294 1.00 90.50 177 ARG A N 1
ATOM 1390 C CA . ARG A 1 177 ? -6.030 -0.378 19.443 1.00 90.50 177 ARG A CA 1
ATOM 1391 C C . ARG A 1 177 ? -6.986 0.604 18.765 1.00 90.50 177 ARG A C 1
ATOM 1393 O O . ARG A 1 177 ? -7.265 0.463 17.578 1.00 90.50 177 ARG A O 1
ATOM 1400 N N . ARG A 1 178 ? -7.438 1.641 19.474 1.00 88.44 178 ARG A N 1
ATOM 1401 C CA . ARG A 1 178 ? -8.280 2.708 18.900 1.00 88.44 178 ARG A CA 1
ATOM 1402 C C . ARG A 1 178 ? -7.577 3.460 17.767 1.00 88.44 178 ARG A C 1
ATOM 1404 O O . ARG A 1 178 ? -8.204 3.786 16.758 1.00 88.44 178 ARG A O 1
ATOM 1411 N N . LEU A 1 179 ? -6.277 3.721 17.917 1.00 87.50 179 LEU A N 1
ATOM 1412 C CA . LEU A 1 179 ? -5.445 4.299 16.859 1.00 87.50 179 LEU A CA 1
ATOM 1413 C C . LEU A 1 179 ? -5.302 3.338 15.670 1.00 87.50 179 LEU A C 1
ATOM 1415 O O . LEU A 1 179 ? -5.439 3.779 14.533 1.00 87.50 179 LEU A O 1
ATOM 1419 N N . GLU A 1 180 ? -5.106 2.039 15.914 1.00 91.69 180 GLU A N 1
ATOM 1420 C CA . GLU A 1 180 ? -5.037 1.018 14.856 1.00 91.69 180 GLU A CA 1
ATOM 1421 C C . GLU A 1 180 ? -6.328 0.985 14.044 1.00 91.69 180 GLU A C 1
ATOM 1423 O O . GLU A 1 180 ? -6.285 1.103 12.823 1.00 91.69 180 GLU A O 1
ATOM 1428 N N . MET A 1 181 ? -7.479 0.897 14.717 1.00 91.19 181 MET A N 1
ATOM 1429 C CA . MET A 1 181 ? -8.777 0.881 14.047 1.00 91.19 181 MET A CA 1
ATOM 1430 C C . MET A 1 181 ? -8.967 2.107 13.146 1.00 91.19 181 MET A C 1
ATOM 1432 O O . MET A 1 181 ? -9.447 1.974 12.021 1.00 91.19 181 MET A O 1
ATOM 1436 N N . ARG A 1 182 ? -8.553 3.297 13.609 1.00 89.56 182 ARG A N 1
ATOM 1437 C CA . ARG A 1 182 ? -8.633 4.541 12.833 1.00 89.56 182 ARG A CA 1
ATOM 1438 C C . ARG A 1 182 ? -7.769 4.486 11.572 1.00 89.56 182 ARG A C 1
ATOM 1440 O O . ARG A 1 182 ? -8.256 4.837 10.498 1.00 89.56 182 ARG A O 1
ATOM 1447 N N . GLU A 1 183 ? -6.508 4.075 11.694 1.00 89.94 183 GLU A N 1
ATOM 1448 C CA . GLU A 1 183 ? -5.593 4.002 10.548 1.00 89.94 183 GLU A CA 1
ATOM 1449 C C . GLU A 1 183 ? -6.045 2.938 9.547 1.00 89.94 183 GLU A C 1
ATOM 1451 O O . GLU A 1 183 ? -6.219 3.237 8.365 1.00 89.94 183 GLU A O 1
ATOM 1456 N N . VAL A 1 184 ? -6.340 1.724 10.022 1.00 93.06 184 VAL A N 1
ATOM 1457 C CA . VAL A 1 184 ? -6.832 0.624 9.182 1.00 93.06 184 VAL A CA 1
ATOM 1458 C C . VAL A 1 184 ? -8.137 1.015 8.491 1.00 93.06 184 VAL A C 1
ATOM 1460 O O . VAL A 1 184 ? -8.285 0.790 7.292 1.00 93.06 184 VAL A O 1
ATOM 1463 N N . TRP A 1 185 ? -9.062 1.682 9.190 1.00 92.38 185 TRP A N 1
ATOM 1464 C CA . TRP A 1 185 ? -10.286 2.197 8.573 1.00 92.38 185 TRP A CA 1
ATOM 1465 C C . TRP A 1 185 ? -9.986 3.158 7.421 1.00 92.38 185 TRP A C 1
ATOM 1467 O O . TRP A 1 185 ? -10.579 3.033 6.346 1.00 92.38 185 TRP A O 1
ATOM 1477 N N . GLY A 1 186 ? -9.034 4.077 7.605 1.00 90.38 186 GLY A N 1
ATOM 1478 C CA . GLY A 1 186 ? -8.572 4.976 6.549 1.00 90.38 186 GLY A CA 1
ATOM 1479 C C . GLY A 1 186 ? -7.981 4.236 5.347 1.00 90.38 186 GLY A C 1
ATOM 1480 O O . GLY A 1 186 ? -8.292 4.577 4.204 1.00 90.38 186 GLY A O 1
ATOM 1481 N N . LEU A 1 187 ? -7.198 3.182 5.584 1.00 92.56 187 LEU A N 1
ATOM 1482 C CA . LEU A 1 187 ? -6.634 2.341 4.526 1.00 92.56 187 LEU A CA 1
ATOM 1483 C C . LEU A 1 187 ? -7.728 1.580 3.756 1.00 92.56 187 LEU A C 1
ATOM 1485 O O . LEU A 1 187 ? -7.751 1.629 2.528 1.00 92.56 187 LEU A O 1
ATOM 1489 N N . LEU A 1 188 ? -8.708 0.985 4.447 1.00 93.12 188 LEU A N 1
ATOM 1490 C CA . LEU A 1 188 ? -9.853 0.276 3.842 1.00 93.12 188 LEU A CA 1
ATOM 1491 C C . LEU A 1 188 ? -10.765 1.188 2.998 1.00 93.12 188 LEU A C 1
ATOM 1493 O O . LEU A 1 188 ? -11.623 0.716 2.240 1.00 93.12 188 LEU A O 1
ATOM 1497 N N . HIS A 1 189 ? -10.610 2.513 3.102 1.00 90.25 189 HIS A N 1
ATOM 1498 C CA . HIS A 1 189 ? -11.302 3.430 2.201 1.00 90.25 189 HIS A CA 1
ATOM 1499 C C . HIS A 1 189 ? -10.715 3.438 0.793 1.00 90.25 189 HIS A C 1
ATOM 1501 O O . HIS A 1 189 ? -11.444 3.707 -0.176 1.00 90.25 189 HIS A O 1
ATOM 1507 N N . ASN A 1 190 ? -9.429 3.118 0.682 1.00 90.19 190 ASN A N 1
ATOM 1508 C CA . ASN A 1 190 ? -8.723 3.001 -0.572 1.00 90.19 190 ASN A CA 1
ATOM 1509 C C . ASN A 1 190 ? -9.050 1.658 -1.238 1.00 90.19 190 ASN A C 1
ATOM 1511 O O . ASN A 1 190 ? -8.855 0.594 -0.663 1.00 90.19 190 ASN A O 1
ATOM 1515 N N . HIS A 1 191 ? -9.573 1.726 -2.464 1.00 90.00 191 HIS A N 1
ATOM 1516 C CA . HIS A 1 191 ? -9.987 0.538 -3.210 1.00 90.00 191 HIS A CA 1
ATOM 1517 C C . HIS A 1 191 ? -8.806 -0.386 -3.535 1.00 90.00 191 HIS A C 1
ATOM 1519 O O . HIS A 1 191 ? -8.948 -1.592 -3.415 1.00 90.00 191 HIS A O 1
ATOM 1525 N N . GLU A 1 192 ? -7.645 0.177 -3.882 1.00 89.88 192 GLU A N 1
ATOM 1526 C CA . GLU A 1 192 ? -6.446 -0.603 -4.211 1.00 89.88 192 GLU A CA 1
ATOM 1527 C C . GLU A 1 192 ? -5.956 -1.373 -2.979 1.00 89.88 192 GLU A C 1
ATOM 1529 O O . GLU A 1 192 ? -5.837 -2.590 -3.040 1.00 89.88 192 GLU A O 1
ATOM 1534 N N . TYR A 1 193 ? -5.825 -0.702 -1.828 1.00 93.19 193 TYR A N 1
ATOM 1535 C CA . TYR A 1 193 ? -5.492 -1.369 -0.563 1.00 93.19 193 TYR A CA 1
ATOM 1536 C C . TYR A 1 193 ? -6.495 -2.471 -0.193 1.00 93.19 193 TYR A C 1
ATOM 1538 O O . TYR A 1 193 ? -6.093 -3.570 0.182 1.00 93.19 193 TYR A O 1
ATOM 1546 N N . LEU A 1 194 ? -7.801 -2.188 -0.297 1.00 93.94 194 LEU A N 1
ATOM 1547 C CA . LEU A 1 194 ? -8.842 -3.152 0.057 1.00 93.94 194 LEU A CA 1
ATOM 1548 C C . LEU A 1 194 ? -8.771 -4.414 -0.816 1.00 93.94 194 LEU A C 1
ATOM 1550 O O . LEU A 1 194 ? -8.822 -5.516 -0.275 1.00 93.94 194 LEU A O 1
ATOM 1554 N N . MET A 1 195 ? -8.629 -4.253 -2.136 1.00 92.62 195 MET A N 1
ATOM 1555 C CA . MET A 1 195 ? -8.496 -5.377 -3.066 1.00 92.62 195 MET A CA 1
ATOM 1556 C C . MET A 1 195 ? -7.220 -6.174 -2.785 1.00 92.62 195 MET A C 1
ATOM 1558 O O . MET A 1 195 ? -7.290 -7.387 -2.612 1.00 92.62 195 MET A O 1
ATOM 1562 N N . THR A 1 196 ? -6.070 -5.509 -2.631 1.00 92.88 196 THR A N 1
ATOM 1563 C CA . THR A 1 196 ? -4.810 -6.194 -2.302 1.00 92.88 196 THR A CA 1
ATOM 1564 C C . THR A 1 196 ? -4.920 -6.985 -0.998 1.00 92.88 196 THR A C 1
ATOM 1566 O O . THR A 1 196 ? -4.455 -8.118 -0.918 1.00 92.88 196 THR A O 1
ATOM 1569 N N . MET A 1 197 ? -5.566 -6.425 0.028 1.00 93.19 197 MET A N 1
ATOM 1570 C CA . MET A 1 197 ? -5.716 -7.110 1.307 1.00 93.19 197 MET A CA 1
ATOM 1571 C C . MET A 1 197 ? -6.682 -8.301 1.215 1.00 93.19 197 MET A C 1
ATOM 1573 O O . MET A 1 197 ? -6.390 -9.349 1.789 1.00 93.19 197 MET A O 1
ATOM 1577 N N . LEU A 1 198 ? -7.810 -8.185 0.505 1.00 93.00 198 LEU A N 1
ATOM 1578 C CA . LEU A 1 198 ? -8.765 -9.286 0.295 1.00 93.00 198 LEU A CA 1
ATOM 1579 C C . LEU A 1 198 ? -8.132 -10.449 -0.470 1.00 93.00 198 LEU A C 1
ATOM 1581 O O . LEU A 1 198 ? -8.201 -11.592 -0.027 1.00 93.00 198 LEU A O 1
ATOM 1585 N N . HIS A 1 199 ? -7.423 -10.141 -1.551 1.00 91.38 199 HIS A N 1
ATOM 1586 C CA . HIS A 1 199 ? -6.761 -11.141 -2.378 1.00 91.38 199 HIS A CA 1
ATOM 1587 C C . HIS A 1 199 ? -5.345 -11.459 -1.899 1.00 91.38 199 HIS A C 1
ATOM 1589 O O . HIS A 1 199 ? -4.600 -12.070 -2.637 1.00 91.38 199 HIS A O 1
ATOM 1595 N N . SER A 1 200 ? -4.949 -11.143 -0.662 1.00 88.81 200 SER A N 1
ATOM 1596 C CA . SER A 1 200 ? -3.561 -11.352 -0.207 1.00 88.81 200 SER A CA 1
ATOM 1597 C C . SER A 1 200 ? -3.091 -12.817 -0.226 1.00 88.81 200 SER A C 1
ATOM 1599 O O . SER A 1 200 ? -1.915 -13.087 -0.014 1.00 88.81 200 SER A O 1
ATOM 1601 N N . LYS A 1 201 ? -4.013 -13.777 -0.384 1.00 85.75 201 LYS A N 1
ATOM 1602 C CA . LYS A 1 201 ? -3.718 -15.214 -0.528 1.00 85.75 201 LYS A CA 1
ATOM 1603 C C . LYS A 1 201 ? -3.631 -15.671 -1.983 1.00 85.75 201 LYS A C 1
ATOM 1605 O O . LYS A 1 201 ? -3.184 -16.786 -2.231 1.00 85.75 201 LYS A O 1
ATOM 1610 N N . ARG A 1 202 ? -4.127 -14.859 -2.914 1.00 80.94 202 ARG A N 1
ATOM 1611 C CA . ARG A 1 202 ? -4.057 -15.106 -4.348 1.00 80.94 202 ARG A CA 1
ATOM 1612 C C . ARG A 1 202 ? -2.994 -14.164 -4.883 1.00 80.94 202 ARG A C 1
ATOM 1614 O O . ARG A 1 202 ? -3.083 -12.962 -4.676 1.00 80.94 202 ARG A O 1
ATOM 1621 N N . GLU A 1 203 ? -1.973 -14.677 -5.547 1.00 83.75 203 GLU A N 1
ATOM 1622 C CA . GLU A 1 203 ? -0.822 -13.880 -6.004 1.00 83.75 203 GLU A CA 1
ATOM 1623 C C . GLU A 1 203 ? -1.164 -12.936 -7.187 1.00 83.75 203 GLU A C 1
ATOM 1625 O O . GLU A 1 203 ? -0.320 -12.663 -8.033 1.00 83.75 203 GLU A O 1
ATOM 1630 N N . ILE A 1 204 ? -2.402 -12.427 -7.238 1.00 90.12 204 ILE A N 1
ATOM 1631 C CA . ILE A 1 204 ? -2.962 -11.554 -8.273 1.00 90.12 204 ILE A CA 1
ATOM 1632 C C . ILE A 1 204 ? -2.366 -10.152 -8.164 1.00 90.12 204 ILE A C 1
ATOM 1634 O O . ILE A 1 204 ? -1.991 -9.573 -9.174 1.00 90.12 204 ILE A O 1
ATOM 1638 N N . PHE A 1 205 ? -2.276 -9.593 -6.952 1.00 92.19 205 PHE A N 1
ATOM 1639 C CA . PHE A 1 205 ? -1.760 -8.240 -6.705 1.00 92.19 205 PHE A CA 1
ATOM 1640 C C . PHE A 1 205 ? -0.361 -8.274 -6.085 1.00 92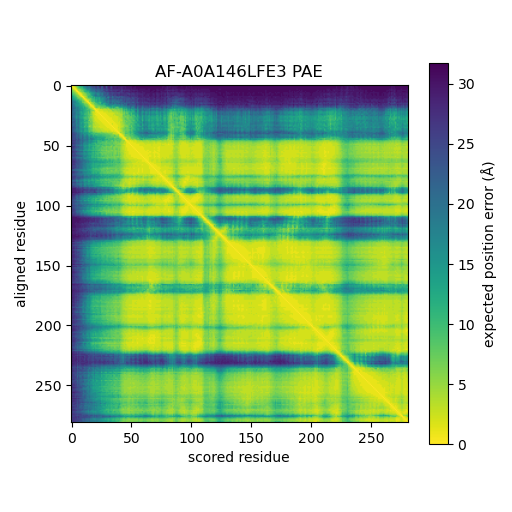.19 205 PHE A C 1
ATOM 1642 O O . PHE A 1 205 ? 0.060 -9.283 -5.520 1.00 92.19 205 PHE A O 1
ATOM 1649 N N . ALA A 1 206 ? 0.354 -7.147 -6.166 1.00 92.44 206 ALA A N 1
ATOM 1650 C CA . ALA A 1 206 ? 1.623 -6.965 -5.464 1.00 92.44 206 ALA A CA 1
ATOM 1651 C C . ALA A 1 206 ? 1.466 -7.219 -3.955 1.00 92.44 206 ALA A C 1
ATOM 1653 O O . ALA A 1 206 ? 0.547 -6.686 -3.324 1.00 92.44 206 ALA A O 1
ATOM 1654 N N . ASP A 1 207 ? 2.391 -7.984 -3.382 1.00 92.25 207 ASP A N 1
ATOM 1655 C CA . ASP A 1 207 ? 2.341 -8.386 -1.981 1.00 92.25 207 ASP A CA 1
ATOM 1656 C C . ASP A 1 207 ? 2.364 -7.169 -1.055 1.00 92.25 207 ASP A C 1
ATOM 1658 O O . ASP A 1 207 ? 3.188 -6.259 -1.197 1.00 92.25 207 ASP A O 1
ATOM 1662 N N . LEU A 1 208 ? 1.450 -7.156 -0.086 1.00 93.69 208 LEU A N 1
ATOM 1663 C CA . LEU A 1 208 ? 1.334 -6.094 0.903 1.00 93.69 208 LEU A CA 1
ATOM 1664 C C . LEU A 1 208 ? 2.330 -6.338 2.043 1.00 93.69 208 LEU A C 1
ATOM 1666 O O . LEU A 1 208 ? 2.178 -7.273 2.822 1.00 93.69 208 LEU A O 1
ATOM 1670 N N . ILE A 1 209 ? 3.340 -5.477 2.145 1.00 94.06 209 ILE A N 1
ATOM 1671 C CA . ILE A 1 209 ? 4.438 -5.603 3.116 1.00 94.06 209 ILE A CA 1
ATOM 1672 C C . ILE A 1 209 ? 4.045 -5.039 4.482 1.00 94.06 209 ILE A C 1
ATOM 1674 O O . ILE A 1 209 ? 4.475 -5.542 5.516 1.00 94.06 209 ILE A O 1
ATOM 1678 N N . GLY A 1 210 ? 3.246 -3.974 4.493 1.00 94.62 210 GLY A N 1
ATOM 1679 C CA . GLY A 1 210 ? 2.808 -3.320 5.718 1.00 94.62 210 GLY A CA 1
ATOM 1680 C C . GLY A 1 210 ? 2.279 -1.919 5.462 1.00 94.62 210 GLY A C 1
ATOM 1681 O O . GLY A 1 210 ? 1.971 -1.532 4.331 1.00 94.62 210 GLY A O 1
ATOM 1682 N N . SER A 1 211 ? 2.165 -1.146 6.531 1.00 95.06 211 SER A N 1
ATOM 1683 C CA . SER A 1 211 ? 1.585 0.188 6.519 1.00 95.06 211 SER A CA 1
ATOM 1684 C C . SER A 1 211 ? 2.170 1.090 7.600 1.00 95.06 211 SER A C 1
ATOM 1686 O O . SER A 1 211 ? 2.758 0.650 8.591 1.00 95.06 211 SER A O 1
ATOM 1688 N N . CYS A 1 212 ? 2.019 2.392 7.390 1.00 94.12 212 CYS A N 1
ATOM 1689 C CA . CYS A 1 212 ? 2.311 3.404 8.385 1.00 94.12 212 CYS A CA 1
ATOM 1690 C C . CYS A 1 212 ? 1.409 4.617 8.163 1.00 94.12 212 CYS A C 1
ATOM 1692 O O . CYS A 1 212 ? 1.516 5.320 7.152 1.00 94.12 212 CYS A O 1
ATOM 1694 N N . GLY A 1 213 ? 0.506 4.852 9.115 1.00 91.25 213 GLY A N 1
ATOM 1695 C CA . GLY A 1 213 ? -0.538 5.859 8.995 1.00 91.25 213 GLY A CA 1
ATOM 1696 C C . GLY A 1 213 ? -1.388 5.658 7.735 1.00 91.25 213 GLY A C 1
ATOM 1697 O O . GLY A 1 213 ? -1.786 4.549 7.388 1.00 91.25 213 GLY A O 1
ATOM 1698 N N . GLN A 1 214 ? -1.571 6.736 6.974 1.00 89.62 214 GLN A N 1
ATOM 1699 C CA . GLN A 1 214 ? -2.283 6.728 5.690 1.00 89.62 214 GLN A CA 1
ATOM 1700 C C . GLN A 1 214 ? -1.496 6.136 4.505 1.00 89.62 214 GLN A C 1
ATOM 1702 O O . GLN A 1 214 ? -1.954 6.249 3.364 1.00 89.62 214 GLN A O 1
ATOM 1707 N N . TYR A 1 215 ? -0.298 5.595 4.724 1.00 93.38 215 TYR A N 1
ATOM 1708 C CA . TYR A 1 215 ? 0.506 4.969 3.676 1.00 93.38 215 TYR A CA 1
ATOM 1709 C C . TYR A 1 215 ? 0.536 3.463 3.864 1.00 93.38 215 TYR A C 1
ATOM 1711 O O . TYR A 1 215 ? 0.621 2.964 4.984 1.00 93.38 215 TYR A O 1
ATOM 1719 N N . TYR A 1 216 ? 0.523 2.749 2.751 1.00 95.12 216 TYR A N 1
ATOM 1720 C CA . TYR A 1 216 ? 0.752 1.315 2.711 1.00 95.12 216 TYR A CA 1
ATOM 1721 C C . TYR A 1 216 ? 1.867 1.003 1.721 1.00 95.12 216 TYR A C 1
ATOM 1723 O O . TYR A 1 216 ? 2.167 1.800 0.825 1.00 95.12 216 TYR A O 1
ATOM 1731 N N . MET A 1 217 ? 2.517 -0.135 1.925 1.00 94.94 217 MET A N 1
ATOM 1732 C CA . MET A 1 217 ? 3.707 -0.525 1.192 1.00 94.94 217 MET A CA 1
ATOM 1733 C C . MET A 1 217 ? 3.492 -1.874 0.542 1.00 94.94 217 MET A C 1
ATOM 1735 O O . MET A 1 217 ? 3.069 -2.820 1.203 1.00 94.94 217 MET A O 1
ATOM 1739 N N . THR A 1 218 ? 3.824 -1.960 -0.737 1.00 94.75 218 THR A N 1
ATOM 1740 C CA . THR A 1 218 ? 3.838 -3.220 -1.477 1.00 94.75 218 THR A CA 1
ATOM 1741 C C . THR A 1 218 ? 5.258 -3.582 -1.882 1.00 94.75 218 THR A C 1
ATOM 1743 O O . THR A 1 218 ? 6.153 -2.729 -1.868 1.00 94.75 218 THR A O 1
ATOM 1746 N N . GLU A 1 219 ? 5.468 -4.831 -2.280 1.00 93.19 219 GLU A N 1
ATOM 1747 C CA . GLU A 1 219 ? 6.692 -5.227 -2.974 1.00 93.19 219 GLU A CA 1
ATOM 1748 C C . GLU A 1 219 ? 6.938 -4.339 -4.207 1.00 93.19 219 GLU A C 1
ATOM 1750 O O . GLU A 1 219 ? 6.002 -3.811 -4.828 1.00 93.19 219 GLU A O 1
ATOM 1755 N N . ARG A 1 220 ? 8.211 -4.156 -4.571 1.00 91.50 220 ARG A N 1
ATOM 1756 C CA . ARG A 1 220 ? 8.570 -3.501 -5.828 1.00 91.50 220 ARG A CA 1
ATOM 1757 C C . ARG A 1 220 ? 8.685 -4.526 -6.950 1.00 91.50 220 ARG A C 1
ATOM 1759 O O . ARG A 1 220 ? 9.628 -5.308 -7.003 1.00 91.50 220 ARG A O 1
ATOM 1766 N N . LEU A 1 221 ? 7.762 -4.444 -7.900 1.00 90.38 221 LEU A N 1
ATOM 1767 C CA . LEU A 1 221 ? 7.786 -5.259 -9.109 1.00 90.38 221 LEU A CA 1
ATOM 1768 C C . LEU A 1 221 ? 8.706 -4.654 -10.178 1.00 90.38 221 LEU A C 1
ATOM 1770 O O . LEU A 1 221 ? 8.828 -3.431 -10.304 1.00 90.38 221 LEU A O 1
ATOM 1774 N N . LYS A 1 222 ? 9.331 -5.512 -10.990 1.00 86.44 222 LYS A N 1
ATOM 1775 C CA . LYS A 1 222 ? 10.166 -5.075 -12.117 1.00 86.44 222 LYS A CA 1
ATOM 1776 C C . LYS A 1 222 ? 9.285 -4.780 -13.321 1.00 86.44 222 LYS A C 1
ATOM 1778 O O . LYS A 1 222 ? 8.437 -5.592 -13.673 1.00 86.44 222 LYS A O 1
ATOM 1783 N N . GLN A 1 223 ? 9.489 -3.644 -13.984 1.00 80.19 223 GLN A N 1
ATOM 1784 C CA . GLN A 1 223 ? 8.700 -3.323 -15.171 1.00 80.19 223 GLN A CA 1
ATOM 1785 C C . GLN A 1 223 ? 9.119 -4.207 -16.357 1.00 80.19 223 GLN A C 1
ATOM 1787 O O . GLN A 1 223 ? 10.281 -4.154 -16.768 1.00 80.19 223 GLN A O 1
ATOM 1792 N N . PRO A 1 224 ? 8.192 -4.977 -16.953 1.00 69.06 224 PRO A N 1
ATOM 1793 C CA . PRO A 1 224 ? 8.530 -5.985 -17.955 1.00 69.06 224 PRO A CA 1
ATOM 1794 C C . PRO A 1 224 ? 9.037 -5.397 -19.282 1.00 69.06 224 PRO A C 1
ATOM 1796 O O . PRO A 1 224 ? 9.740 -6.074 -20.028 1.00 69.06 224 PRO A O 1
ATOM 1799 N N . LEU A 1 225 ? 8.690 -4.141 -19.594 1.00 63.06 225 LEU A N 1
ATOM 1800 C CA . LEU A 1 225 ? 8.859 -3.564 -20.935 1.00 63.06 225 LEU A CA 1
ATOM 1801 C C . LEU A 1 225 ? 9.920 -2.458 -21.050 1.00 63.06 225 LEU A C 1
ATOM 1803 O O . LEU A 1 225 ? 10.194 -2.018 -22.166 1.00 63.06 225 LEU A O 1
ATOM 1807 N N . ILE A 1 226 ? 10.569 -2.041 -19.953 1.00 57.91 226 ILE A N 1
ATOM 1808 C CA . ILE A 1 226 ? 11.676 -1.064 -20.032 1.00 57.91 226 ILE A CA 1
ATOM 1809 C C . ILE A 1 226 ? 12.852 -1.640 -20.837 1.00 57.91 226 ILE A C 1
ATOM 1811 O O . ILE A 1 226 ? 13.458 -0.924 -21.629 1.00 57.91 226 ILE A O 1
ATOM 1815 N N . HIS A 1 227 ? 13.130 -2.940 -20.712 1.00 49.50 227 HIS A N 1
ATOM 1816 C CA . HIS A 1 227 ? 14.233 -3.584 -21.433 1.00 49.50 227 HIS A CA 1
ATOM 1817 C C . HIS A 1 227 ? 13.949 -3.853 -22.919 1.00 49.50 227 HIS A C 1
ATOM 1819 O O . HIS A 1 227 ? 14.889 -4.048 -23.677 1.00 49.50 227 HIS A O 1
ATOM 1825 N N . MET A 1 228 ? 12.688 -3.819 -23.371 1.00 50.03 228 MET A N 1
ATOM 1826 C CA . MET A 1 228 ? 12.358 -4.056 -24.788 1.00 50.03 228 MET A CA 1
ATOM 1827 C C . MET A 1 228 ? 12.443 -2.804 -25.667 1.00 50.03 228 MET A C 1
ATOM 1829 O O . MET A 1 228 ? 12.509 -2.928 -26.886 1.00 50.03 228 MET A O 1
ATOM 1833 N N . GLN A 1 229 ? 12.399 -1.602 -25.078 1.00 49.56 229 GLN A N 1
ATOM 1834 C CA . GLN A 1 229 ? 12.438 -0.346 -25.840 1.00 49.56 229 GLN A CA 1
ATOM 1835 C C . GLN A 1 229 ? 13.849 0.236 -25.987 1.00 49.56 229 GLN A C 1
ATOM 1837 O O . GLN A 1 229 ? 14.093 0.967 -26.945 1.00 49.56 229 GLN A O 1
ATOM 1842 N N . SER A 1 230 ? 14.771 -0.053 -25.061 1.00 49.25 230 SER A N 1
ATOM 1843 C CA . SER A 1 230 ? 16.115 0.545 -25.073 1.00 49.25 230 SER A CA 1
ATOM 1844 C C . SER A 1 230 ? 17.127 -0.208 -25.936 1.00 49.25 230 SER A C 1
ATOM 1846 O O . SER A 1 230 ? 18.116 0.386 -26.356 1.00 49.25 230 SER A O 1
ATOM 1848 N N . GLU A 1 231 ? 16.887 -1.484 -26.228 1.00 46.88 231 GLU A N 1
ATOM 1849 C CA . GLU A 1 231 ? 17.762 -2.308 -27.059 1.00 46.88 231 GLU A CA 1
ATOM 1850 C C . GLU A 1 231 ? 16.917 -2.881 -28.194 1.00 46.88 231 GLU A C 1
ATOM 1852 O O . GLU A 1 231 ? 15.936 -3.583 -27.953 1.00 46.88 231 GLU A O 1
ATOM 1857 N N . GLY A 1 232 ? 17.226 -2.490 -29.436 1.00 54.81 232 GLY A N 1
ATOM 1858 C CA . GLY A 1 232 ? 16.475 -2.922 -30.616 1.00 54.81 232 GLY A CA 1
ATOM 1859 C C . GLY A 1 232 ? 16.254 -4.431 -30.587 1.00 54.81 232 GLY A C 1
ATOM 1860 O O . GLY A 1 232 ? 17.196 -5.145 -30.274 1.00 54.81 232 GLY A O 1
ATOM 1861 N N . LEU A 1 233 ? 15.014 -4.857 -30.868 1.00 63.19 233 LEU A N 1
ATOM 1862 C CA . LEU A 1 233 ? 14.470 -6.211 -30.697 1.00 63.19 233 LEU A CA 1
ATOM 1863 C C . LEU A 1 233 ? 15.559 -7.291 -30.633 1.00 63.19 233 LEU A C 1
ATOM 1865 O O . LEU A 1 233 ? 15.916 -7.866 -31.660 1.00 63.19 233 LEU A O 1
ATOM 1869 N N . ASP A 1 234 ? 16.091 -7.540 -29.433 1.00 69.50 234 ASP A N 1
ATOM 1870 C CA . ASP A 1 234 ? 17.052 -8.616 -29.244 1.00 69.50 234 ASP A CA 1
ATOM 1871 C C . ASP A 1 234 ? 16.364 -9.906 -29.711 1.00 69.50 234 ASP A C 1
ATOM 1873 O O . ASP A 1 234 ? 15.237 -10.230 -29.307 1.00 69.50 234 ASP A O 1
ATOM 1877 N N . THR A 1 235 ? 16.987 -10.575 -30.678 1.00 73.69 235 THR A N 1
ATOM 1878 C CA . THR A 1 235 ? 16.495 -11.824 -31.262 1.00 73.69 235 THR A CA 1
ATOM 1879 C C . THR A 1 235 ? 17.159 -13.036 -30.623 1.00 73.69 235 THR A C 1
ATOM 1881 O O . THR A 1 235 ? 16.992 -14.148 -31.122 1.00 73.69 235 THR A O 1
ATOM 1884 N N . SER A 1 236 ? 17.936 -12.844 -29.552 1.00 81.88 236 SER A N 1
ATOM 1885 C CA . SER A 1 236 ? 18.497 -13.939 -28.770 1.00 81.88 236 SER A CA 1
ATOM 1886 C C . SER A 1 236 ? 17.398 -14.896 -28.295 1.00 81.88 236 SER A C 1
ATOM 1888 O O . SER A 1 236 ? 16.254 -14.501 -28.049 1.00 81.88 236 SER A O 1
ATOM 1890 N N . PHE A 1 237 ? 17.744 -16.174 -28.141 1.00 81.25 237 PHE A N 1
ATOM 1891 C CA . PHE A 1 237 ? 16.820 -17.155 -27.574 1.00 81.25 237 PHE A CA 1
ATOM 1892 C C . PHE A 1 237 ? 16.360 -16.748 -26.167 1.00 81.25 237 PHE A C 1
ATOM 1894 O O . PHE A 1 237 ? 15.182 -16.877 -25.861 1.00 81.25 237 PHE A O 1
ATOM 1901 N N . GLU A 1 238 ? 17.256 -16.178 -25.356 1.00 81.31 238 GLU A N 1
ATOM 1902 C CA . GLU A 1 238 ? 16.952 -15.719 -23.995 1.00 81.31 238 GLU A CA 1
ATOM 1903 C C . GLU A 1 238 ? 15.904 -14.603 -23.978 1.00 81.31 238 GLU A C 1
ATOM 1905 O O . GLU A 1 238 ? 14.929 -14.662 -23.230 1.00 81.31 238 GLU A O 1
ATOM 1910 N N . SER A 1 239 ? 16.043 -13.606 -24.855 1.00 79.38 239 SER A N 1
ATOM 1911 C CA . SER A 1 239 ? 15.050 -12.536 -24.972 1.00 79.38 239 SER A CA 1
ATOM 1912 C C . SER A 1 239 ? 13.706 -13.047 -25.504 1.00 79.38 239 SER A C 1
ATOM 1914 O O . SER A 1 239 ? 12.652 -12.583 -25.066 1.00 79.38 239 SER A O 1
ATOM 1916 N N . TRP A 1 240 ? 13.711 -14.023 -26.422 1.00 83.38 240 TRP A N 1
ATOM 1917 C CA . TRP A 1 240 ? 12.493 -14.692 -26.877 1.00 83.38 240 TRP A CA 1
ATOM 1918 C C . TRP A 1 240 ? 11.835 -15.492 -25.751 1.00 83.38 240 TRP A C 1
ATOM 1920 O O . TRP A 1 240 ? 10.634 -15.340 -25.540 1.00 83.38 240 TRP A O 1
ATOM 1930 N N . ALA A 1 241 ? 12.602 -16.276 -24.995 1.00 84.19 241 ALA A N 1
ATOM 1931 C CA . ALA A 1 241 ? 12.101 -17.060 -23.875 1.00 84.19 241 ALA A CA 1
ATOM 1932 C C . ALA A 1 241 ? 11.500 -16.145 -22.800 1.00 84.19 241 ALA A C 1
ATOM 1934 O O . ALA A 1 241 ? 10.375 -16.372 -22.363 1.00 84.19 241 ALA A O 1
ATOM 1935 N N . ALA A 1 242 ? 12.175 -15.045 -22.455 1.00 81.19 242 ALA A N 1
ATOM 1936 C CA . ALA A 1 242 ? 11.650 -14.037 -21.536 1.00 81.19 242 ALA A CA 1
ATOM 1937 C C . ALA A 1 242 ? 10.327 -13.418 -22.029 1.00 81.19 242 ALA A C 1
ATOM 1939 O O . ALA A 1 242 ? 9.401 -13.234 -21.237 1.00 81.19 242 ALA A O 1
ATOM 1940 N N . ARG A 1 243 ? 10.196 -13.141 -23.338 1.00 82.56 243 ARG A N 1
ATOM 1941 C CA . ARG A 1 243 ? 8.935 -12.674 -23.949 1.00 82.56 243 ARG A CA 1
ATOM 1942 C C . ARG A 1 243 ? 7.819 -13.708 -23.835 1.00 82.56 243 ARG A C 1
ATOM 1944 O O . ARG A 1 243 ? 6.690 -13.336 -23.528 1.00 82.56 243 ARG A O 1
ATOM 1951 N N . VAL A 1 244 ? 8.124 -14.981 -24.084 1.00 87.25 244 VAL A N 1
ATOM 1952 C CA . VAL A 1 244 ? 7.153 -16.076 -23.964 1.00 87.25 244 VAL A CA 1
ATOM 1953 C C . VAL A 1 244 ? 6.713 -16.246 -22.512 1.00 87.25 244 VAL A C 1
ATOM 1955 O O . VAL A 1 244 ? 5.515 -16.299 -22.263 1.00 87.25 244 VAL A O 1
ATOM 1958 N N . HIS A 1 245 ? 7.642 -16.242 -21.553 1.00 86.56 245 HIS A N 1
ATOM 1959 C CA . HIS A 1 245 ? 7.314 -16.308 -20.127 1.00 86.56 245 HIS A CA 1
ATOM 1960 C C . HIS A 1 245 ? 6.422 -15.148 -19.683 1.00 86.56 245 HIS A C 1
ATOM 1962 O O . HIS A 1 245 ? 5.425 -15.376 -19.008 1.00 86.56 245 HIS A O 1
ATOM 1968 N N . LEU A 1 246 ? 6.721 -13.920 -20.117 1.00 86.12 246 LEU A N 1
ATOM 1969 C CA . LEU A 1 246 ? 5.861 -12.770 -19.845 1.00 86.12 246 LEU A CA 1
ATOM 1970 C C . LEU A 1 246 ? 4.460 -12.945 -20.448 1.00 86.12 246 LEU A C 1
ATOM 1972 O O . LEU A 1 246 ? 3.474 -12.643 -19.787 1.00 86.12 246 LEU A O 1
ATOM 1976 N N . ALA A 1 247 ? 4.363 -13.415 -21.695 1.00 88.50 247 ALA A N 1
ATOM 1977 C CA . ALA A 1 247 ? 3.078 -13.633 -22.352 1.00 88.50 247 ALA A CA 1
ATOM 1978 C C . ALA A 1 247 ? 2.237 -14.693 -21.625 1.00 88.50 247 ALA A C 1
ATOM 1980 O O . ALA A 1 247 ? 1.046 -14.478 -21.425 1.00 88.50 247 ALA A O 1
ATOM 1981 N N . VAL A 1 248 ? 2.861 -15.793 -21.190 1.00 91.62 248 VAL A N 1
ATOM 1982 C CA . VAL A 1 248 ? 2.208 -16.821 -20.366 1.00 91.62 248 VAL A CA 1
ATOM 1983 C C . VAL A 1 248 ? 1.740 -16.226 -19.040 1.00 91.62 248 VAL A C 1
ATOM 1985 O O . VAL A 1 248 ? 0.562 -16.337 -18.731 1.00 91.62 248 VAL A O 1
ATOM 1988 N N . GLY A 1 249 ? 2.598 -15.493 -18.324 1.00 89.75 249 GLY A N 1
ATOM 1989 C CA . GLY A 1 249 ? 2.219 -14.857 -17.059 1.00 89.75 249 GLY A CA 1
ATOM 1990 C C . GLY A 1 249 ? 1.092 -13.825 -17.198 1.00 89.75 249 GLY A C 1
ATOM 1991 O O . GLY A 1 249 ? 0.287 -13.662 -16.288 1.00 89.75 249 GLY A O 1
ATOM 1992 N N . ILE A 1 250 ? 0.982 -13.135 -18.341 1.00 89.75 250 ILE A N 1
ATOM 1993 C CA . ILE A 1 250 ? -0.165 -12.257 -18.631 1.00 89.75 250 ILE A CA 1
ATOM 1994 C C . ILE A 1 250 ? -1.446 -13.075 -18.831 1.00 89.75 250 ILE A C 1
ATOM 1996 O O . ILE A 1 250 ? -2.495 -12.658 -18.351 1.00 89.75 250 ILE A O 1
ATOM 2000 N N . LEU A 1 251 ? -1.386 -14.209 -19.536 1.00 92.19 251 LEU A N 1
ATOM 2001 C CA . LEU A 1 251 ? -2.552 -15.078 -19.732 1.00 92.19 251 LEU A CA 1
ATOM 2002 C C . LEU A 1 251 ? -3.021 -15.696 -18.411 1.00 92.19 251 LEU A C 1
ATOM 2004 O O . LEU A 1 251 ? -4.218 -15.681 -18.144 1.00 92.19 251 LEU A O 1
ATOM 2008 N N . GLU A 1 252 ? -2.088 -16.151 -17.574 1.00 92.25 252 GLU A N 1
ATOM 2009 C CA . GLU A 1 252 ? -2.374 -16.648 -16.221 1.00 92.25 252 GLU A CA 1
ATOM 2010 C C . GLU A 1 252 ? -3.026 -15.562 -15.357 1.00 92.25 252 GLU A C 1
ATOM 2012 O O . GLU A 1 252 ? -4.029 -15.817 -14.696 1.00 92.25 252 GLU A O 1
ATOM 2017 N N . LEU A 1 253 ? -2.520 -14.322 -15.408 1.00 91.75 253 LEU A N 1
ATOM 2018 C CA . LEU A 1 253 ? -3.149 -13.199 -14.712 1.00 91.75 253 LEU A CA 1
ATOM 2019 C C . LEU A 1 253 ? -4.576 -12.946 -15.223 1.00 91.75 253 LEU A C 1
ATOM 2021 O O . LEU A 1 253 ? -5.471 -12.703 -14.424 1.00 91.75 253 LEU A O 1
ATOM 2025 N N . VAL A 1 254 ? -4.807 -12.990 -16.539 1.00 92.69 254 VAL A N 1
ATOM 2026 C CA . VAL A 1 254 ? -6.152 -12.802 -17.113 1.00 92.69 254 VAL A CA 1
ATOM 2027 C C . VAL A 1 254 ? -7.112 -13.895 -16.645 1.00 92.69 254 VAL A C 1
ATOM 2029 O O . VAL A 1 254 ? -8.244 -13.574 -16.299 1.00 92.69 254 VAL A O 1
ATOM 2032 N N . GLU A 1 255 ? -6.665 -15.150 -16.594 1.00 93.50 255 GLU A N 1
ATOM 2033 C CA . GLU A 1 255 ? -7.455 -16.269 -16.067 1.00 93.50 255 GLU A CA 1
ATOM 2034 C C . GLU A 1 255 ? -7.806 -16.053 -14.588 1.00 93.50 255 GLU A C 1
ATOM 2036 O O . GLU A 1 255 ? -8.973 -16.126 -14.221 1.00 93.50 255 GLU A O 1
ATOM 2041 N N . GLN A 1 256 ? -6.835 -15.669 -13.755 1.00 92.62 256 GLN A N 1
ATOM 2042 C CA . GLN A 1 256 ? -7.078 -15.377 -12.337 1.00 92.62 256 GLN A CA 1
ATOM 2043 C C . GLN A 1 256 ? -8.038 -14.198 -12.117 1.00 92.62 256 GLN A C 1
ATOM 2045 O O . GLN A 1 256 ? -8.846 -14.221 -11.190 1.00 92.62 256 GLN A O 1
ATOM 2050 N N . LEU A 1 257 ? -7.944 -13.153 -12.944 1.00 93.00 257 LEU A N 1
ATOM 2051 C CA . LEU A 1 257 ? -8.855 -12.009 -12.881 1.00 93.00 257 LEU A CA 1
ATOM 2052 C C . LEU A 1 257 ? -10.283 -12.404 -13.275 1.00 93.00 257 LEU A C 1
ATOM 2054 O O . LEU A 1 257 ? -11.222 -11.907 -12.661 1.00 93.00 257 LEU A O 1
ATOM 2058 N N . ASP A 1 258 ? -10.447 -13.286 -14.265 1.00 93.19 258 ASP A N 1
ATOM 2059 C CA . ASP A 1 258 ? -11.755 -13.810 -14.680 1.00 93.19 258 ASP A CA 1
ATOM 2060 C C . ASP A 1 258 ? -12.370 -14.709 -13.594 1.00 93.19 258 ASP A C 1
ATOM 2062 O O . ASP A 1 258 ? -13.536 -14.540 -13.241 1.00 93.19 258 ASP A O 1
ATOM 2066 N N . GLU A 1 259 ? -11.571 -15.596 -12.986 1.00 92.62 259 GLU A N 1
ATOM 2067 C CA . GLU A 1 259 ? -12.009 -16.469 -11.885 1.00 92.62 259 GLU A CA 1
ATOM 2068 C C . GLU A 1 259 ? -12.543 -15.693 -10.671 1.00 92.62 259 GLU A C 1
ATOM 2070 O O . GLU A 1 259 ? -13.511 -16.125 -10.038 1.00 92.62 259 GLU A O 1
ATOM 2075 N N . ASP A 1 260 ? -11.916 -14.561 -10.342 1.00 88.31 260 ASP A N 1
ATOM 2076 C CA . ASP A 1 260 ? -12.276 -13.721 -9.195 1.00 88.31 260 ASP A CA 1
ATOM 2077 C C . ASP A 1 260 ? -13.219 -12.546 -9.573 1.00 88.31 260 ASP A C 1
ATOM 2079 O O . ASP A 1 260 ? -13.501 -11.696 -8.724 1.00 88.31 260 ASP A O 1
ATOM 2083 N N . ASP A 1 261 ? -13.726 -12.487 -10.815 1.00 89.69 261 ASP A N 1
ATOM 2084 C CA . ASP A 1 261 ? -14.603 -11.417 -11.344 1.00 89.69 261 ASP A CA 1
ATOM 2085 C C . ASP A 1 261 ? -14.018 -9.998 -11.144 1.00 89.69 261 ASP A C 1
ATOM 2087 O O . ASP A 1 261 ? -14.689 -9.040 -10.741 1.00 89.69 261 ASP A O 1
ATOM 2091 N N . ILE A 1 262 ? -12.712 -9.854 -11.392 1.00 90.62 262 ILE A N 1
ATOM 2092 C CA . ILE A 1 262 ? -11.963 -8.607 -11.209 1.00 90.62 262 ILE A CA 1
ATOM 2093 C C . ILE A 1 262 ? -11.779 -7.891 -12.547 1.00 90.62 262 ILE A C 1
ATOM 2095 O O . ILE A 1 262 ? -11.070 -8.344 -13.444 1.00 90.62 262 ILE A O 1
ATOM 2099 N N . LEU A 1 263 ? -12.309 -6.669 -12.636 1.00 89.12 263 LEU A N 1
ATOM 2100 C CA . LEU A 1 263 ? -12.097 -5.789 -13.784 1.00 89.12 263 LEU A CA 1
ATOM 2101 C C . LEU A 1 263 ? -10.984 -4.760 -13.527 1.00 89.12 263 LEU A C 1
ATOM 2103 O O . LEU A 1 263 ? -11.104 -3.891 -12.660 1.00 89.12 263 LEU A O 1
ATOM 2107 N N . ILE A 1 264 ? -9.936 -4.778 -14.357 1.00 87.88 264 ILE A N 1
ATOM 2108 C CA . ILE A 1 264 ? -8.895 -3.739 -14.368 1.00 87.88 264 ILE A CA 1
ATOM 2109 C C . ILE A 1 264 ? -9.225 -2.677 -15.423 1.00 87.88 264 ILE A C 1
ATOM 2111 O O . ILE A 1 264 ? -9.162 -2.924 -16.624 1.00 87.88 264 ILE A O 1
ATOM 2115 N N . CYS A 1 265 ? -9.528 -1.457 -14.976 1.00 84.88 265 CYS A N 1
ATOM 2116 C CA . CYS A 1 265 ? -9.979 -0.372 -15.860 1.00 84.88 265 CYS A CA 1
ATOM 2117 C C . CYS A 1 265 ? -8.856 0.506 -16.446 1.00 84.88 265 CYS A C 1
ATOM 2119 O O . CYS A 1 265 ? -9.122 1.323 -17.324 1.00 84.88 265 CYS A O 1
ATOM 2121 N N . ASP A 1 266 ? -7.621 0.398 -15.950 1.00 83.38 266 ASP A N 1
ATOM 2122 C CA . ASP A 1 266 ? -6.493 1.253 -16.359 1.00 83.38 266 ASP A CA 1
ATOM 2123 C C . ASP A 1 266 ? -5.293 0.403 -16.793 1.00 83.38 266 ASP A C 1
ATOM 2125 O O . ASP A 1 266 ? -4.244 0.363 -16.142 1.00 83.38 266 ASP A O 1
ATOM 2129 N N . VAL A 1 267 ? -5.494 -0.333 -17.888 1.00 86.06 267 VAL A N 1
ATOM 2130 C CA . VAL A 1 267 ? -4.513 -1.271 -18.442 1.00 86.06 267 VAL A CA 1
ATOM 2131 C C . VAL A 1 267 ? -3.448 -0.503 -19.226 1.00 86.06 267 VAL A C 1
ATOM 2133 O O . VAL A 1 267 ? -3.666 -0.062 -20.355 1.00 86.06 267 VAL A O 1
ATOM 2136 N N . ARG A 1 268 ? -2.265 -0.336 -18.624 1.00 82.38 268 ARG A N 1
ATOM 2137 C CA . ARG A 1 268 ? -1.088 0.291 -19.245 1.00 82.38 268 ARG A CA 1
ATOM 2138 C C . ARG A 1 268 ? 0.168 -0.460 -18.841 1.00 82.38 268 ARG A C 1
ATOM 2140 O O . ARG A 1 268 ? 0.308 -0.805 -17.678 1.00 82.38 268 ARG A O 1
ATOM 2147 N N . HIS A 1 269 ? 1.128 -0.610 -19.753 1.00 78.50 269 HIS A N 1
ATOM 2148 C CA . HIS A 1 269 ? 2.394 -1.306 -19.472 1.00 78.50 269 HIS A CA 1
ATOM 2149 C C . HIS A 1 269 ? 3.117 -0.821 -18.202 1.00 78.50 269 HIS A C 1
ATOM 2151 O O . HIS A 1 269 ? 3.759 -1.615 -17.532 1.00 78.50 269 HIS A O 1
ATOM 2157 N N . ALA A 1 270 ? 3.007 0.468 -17.865 1.00 77.44 270 ALA A N 1
ATOM 2158 C CA . ALA A 1 270 ? 3.643 1.058 -16.688 1.00 77.44 270 ALA A CA 1
ATOM 2159 C C . ALA A 1 270 ? 3.004 0.641 -15.349 1.00 77.44 270 ALA A C 1
ATOM 2161 O O . ALA A 1 270 ? 3.596 0.898 -14.303 1.00 77.44 270 ALA A O 1
ATOM 2162 N N . HIS A 1 271 ? 1.804 0.056 -15.377 1.00 83.38 271 HIS A N 1
ATOM 2163 C CA . HIS A 1 271 ? 1.084 -0.409 -14.192 1.00 83.38 271 HIS A CA 1
ATOM 2164 C C . HIS A 1 271 ? 1.329 -1.878 -13.880 1.00 83.38 271 HIS A C 1
ATOM 2166 O O . HIS A 1 271 ? 1.088 -2.284 -12.760 1.00 83.38 271 HIS A O 1
ATOM 2172 N N . PHE A 1 272 ? 1.830 -2.656 -14.836 1.00 86.88 272 PHE A N 1
ATOM 2173 C CA . PHE A 1 272 ? 2.124 -4.061 -14.601 1.00 86.88 272 PHE A CA 1
ATOM 2174 C C . PHE A 1 272 ? 3.597 -4.242 -14.277 1.00 86.88 272 PHE A C 1
ATOM 2176 O O . PHE A 1 272 ? 4.476 -3.553 -14.808 1.00 86.88 272 PHE A O 1
ATOM 2183 N N . GLY A 1 273 ? 3.863 -5.210 -13.419 1.00 88.56 273 GLY A N 1
ATOM 2184 C CA . GLY A 1 273 ? 5.197 -5.610 -13.041 1.00 88.56 273 GLY A CA 1
ATOM 2185 C C . GLY A 1 273 ? 5.325 -7.122 -13.000 1.00 88.56 273 GLY A C 1
ATOM 2186 O O . GLY A 1 273 ? 4.336 -7.844 -12.923 1.00 88.56 273 GLY A O 1
ATOM 2187 N N . VAL A 1 274 ? 6.563 -7.597 -13.058 1.00 87.25 274 VAL A N 1
ATOM 2188 C CA . VAL A 1 274 ? 6.884 -9.013 -12.912 1.00 87.25 274 VAL A CA 1
ATOM 2189 C C . VAL A 1 274 ? 7.749 -9.239 -11.686 1.00 87.25 274 VAL A C 1
ATOM 2191 O O . VAL A 1 274 ? 8.704 -8.495 -11.429 1.00 87.25 274 VAL A O 1
ATOM 2194 N N . ASN A 1 275 ? 7.432 -10.298 -10.953 1.00 84.25 275 ASN A N 1
ATOM 2195 C CA . ASN A 1 275 ? 8.302 -10.861 -9.933 1.00 84.25 275 ASN A CA 1
ATOM 2196 C C . ASN A 1 275 ? 8.286 -12.387 -10.057 1.00 84.25 275 ASN A C 1
ATOM 2198 O O . ASN A 1 275 ? 7.227 -12.989 -10.180 1.00 84.25 275 ASN A O 1
ATOM 2202 N N . SER A 1 276 ? 9.470 -13.005 -10.074 1.00 74.06 276 SER A N 1
ATOM 2203 C CA . SER A 1 276 ? 9.638 -14.466 -10.151 1.00 74.06 276 SER A CA 1
ATOM 2204 C C . SER A 1 276 ? 8.842 -15.165 -11.273 1.00 74.06 276 SER A C 1
ATOM 2206 O O . SER A 1 276 ? 8.499 -16.333 -11.152 1.00 74.06 276 SER A O 1
ATOM 2208 N N . GLY A 1 277 ? 8.569 -14.459 -12.378 1.00 70.31 277 GLY A N 1
ATOM 2209 C CA . GLY A 1 277 ? 7.821 -14.973 -13.533 1.00 70.31 277 GLY A CA 1
ATOM 2210 C C . GLY A 1 277 ? 6.317 -14.671 -13.521 1.00 70.31 277 GLY A C 1
ATOM 2211 O O . GLY A 1 277 ? 5.716 -14.674 -14.591 1.00 70.31 277 GLY A O 1
ATOM 2212 N N . ALA A 1 278 ? 5.735 -14.320 -12.372 1.00 83.56 278 ALA A N 1
ATOM 2213 C CA . ALA A 1 278 ? 4.334 -13.920 -12.269 1.00 83.56 278 ALA A CA 1
ATOM 2214 C C . ALA A 1 278 ? 4.148 -12.453 -12.689 1.00 83.56 278 ALA A C 1
ATOM 2216 O O . ALA A 1 278 ? 4.917 -11.576 -12.276 1.00 83.56 278 ALA A O 1
ATOM 2217 N N . CYS A 1 279 ? 3.130 -12.189 -13.510 1.00 88.25 279 CYS A N 1
ATOM 2218 C CA . CYS A 1 279 ? 2.715 -10.842 -13.893 1.00 88.25 279 CYS A CA 1
ATOM 2219 C C . CYS A 1 279 ? 1.649 -10.347 -12.913 1.00 88.25 279 CYS A C 1
ATOM 2221 O O . CYS A 1 279 ? 0.677 -11.052 -12.665 1.00 88.25 279 CYS A O 1
ATOM 2223 N N . LYS A 1 280 ? 1.818 -9.136 -12.382 1.00 91.06 280 LYS A N 1
ATOM 2224 C CA . LYS A 1 280 ? 0.905 -8.522 -11.410 1.00 91.06 280 LYS A CA 1
ATOM 2225 C C . LYS A 1 280 ? 0.587 -7.068 -11.821 1.00 91.06 280 LYS A C 1
ATOM 2227 O O . LYS A 1 280 ? 1.463 -6.418 -12.408 1.00 91.06 280 LYS A O 1
ATOM 2232 N N . PRO A 1 281 ? -0.633 -6.558 -11.568 1.00 86.12 281 PRO A N 1
ATOM 2233 C CA . PRO A 1 281 ? -1.046 -5.177 -11.822 1.00 86.12 281 PRO A CA 1
ATOM 2234 C C . PRO A 1 281 ? -0.669 -4.194 -10.697 1.00 86.12 281 PRO A C 1
ATOM 2236 O O . PRO A 1 281 ? -0.129 -4.621 -9.648 1.00 86.12 281 PRO A O 1
#

Mean predicted aligned error: 9.96 Å

Sequence (281 aa):
MLLGVPFILRRLPGLAYRHRTSVAAMFFLILLGVYFAVVSGYFCTSLEPWNHLNKLCSEFRKRESIGDLCQALCSEGGVEDLTCIRHSGKGPTFGATLRGGTDIVVKSASRMGRPAEVFRWIDSEGKEDFPSEDQYIRLVKNRVQTRLNWTIEDQEAKRLSHFPGGQTSQDTGSDLRRLEMREVWGLLHNHEYLMTMLHSKREIFADLIGSCGQYYMTERLKQPLIHMQSEGLDTSFESWAARVHLAVGILELVEQLDEDDILICDVRHAHFGVNSGACKP

InterPro domains:
  IPR022049 FAM69, protein-kinase domain [PF12260] (184-276)
  IPR029244 FAM69, N-terminal [PF14875] (25-155)
  IPR029244 FAM69, N-terminal [SM01299] (10-163)

pLDDT: mean 83.07, std 13.81, range [35.34, 96.44]

Solvent-accessible surface area (backbone atoms only — not comparable to full-atom values): 16066 Å² total; per-residue (Å²): 135,83,84,76,78,65,77,72,73,75,52,54,69,65,56,49,66,77,40,42,68,60,54,51,49,52,52,49,50,50,52,50,49,51,49,47,36,46,74,73,56,75,50,77,54,46,63,60,56,49,52,55,51,52,51,52,42,48,35,38,76,71,68,75,34,60,48,81,35,38,63,53,56,60,37,92,70,15,54,74,46,63,43,58,48,94,63,88,94,59,42,66,46,28,33,37,24,32,62,89,74,50,52,30,30,40,36,42,37,41,63,82,80,49,76,57,77,79,76,55,47,67,48,100,86,72,44,82,44,71,71,52,72,73,54,44,33,50,50,47,40,50,48,44,28,75,73,70,74,44,88,74,55,71,70,55,23,50,54,65,58,32,48,81,83,40,77,93,52,92,50,83,84,37,71,67,34,55,50,46,44,47,32,38,52,34,33,60,68,17,66,68,56,39,52,39,62,72,40,66,87,47,84,58,46,54,53,72,72,26,28,38,36,58,30,38,29,25,51,57,56,45,60,75,58,66,69,60,73,78,42,78,78,65,80,49,69,66,53,48,49,52,52,50,46,49,53,51,19,48,51,54,40,52,52,54,29,59,77,69,73,55,83,80,90,78,86,47,77,90,54,33,24,35,56,99,65,44,38,22,88

Organism: Lygus hesperus (NCBI:txid30085)

Foldseek 3Di:
DDDDDDPVVVCVVVVCVVVVVVVVVVVVVVVVVVVCCVVVVVDQDCPVVVVVLVVLLVCVVVVVKFKPCSCLSNPDQSWVDKAGDDDPPFAGWTWTQGPPGFIKIKGFLDGPPDAQDPQWDQDPVRDTDHDQPVRLLVVQQVLCCVPVVDGDDSVLSQCLQAKVVDDPDPDRPDPVSRNRNRQSSSNS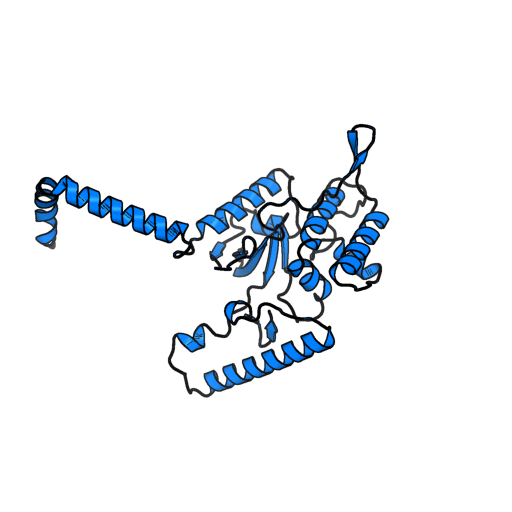SRPLSVVCSSCCVPPQAFHWPMDMRRMTMGGDFAQLCPVPPPDPRPPDPVSVVSVVLLVVLVVVSVVVCVVVVHDDPDDDSSPWGDDPSHIYD